Protein AF-A0A914NZ97-F1 (afdb_monomer_lite)

Foldseek 3Di:
DDDDDDDDDPPPPDDDCPDLLNVLLVQLQVQLLVVLVDAQADDPVRLVVCVVPVPHLVVSLVSVCVVLVVCCVVDDPVVSQVSLLSNLLSNLVSNVVSLLVAAHELSSLVVVVVSVVVVVVSSVVRHDPPSCLSNLQVVLLSVLLNDPDPVSSVVVLCVLVPDPPRPHRADLVNSLSSNVSYPVDDSVNSVVSSVVDPD

Sequence (199 aa):
MLYQTGNTIRANKTPNPSGPSFVMTVACMGRADEFLELPHILSDEELADFEINDPFMSNFILQLDKQLVRFETLLVQENYKMLVSCCAGEVAQQLERVIFKCSFNRLGALLLDKEFRELSSYLSSIASWNIREKYSRLSNIVTLLNCESLDEALQLLEQINNSLLSTAILSQNDIRRTLSLREEFSRDQINLKVKALKI

Radius of gyration: 19.47 Å; chains: 1; bounding box: 40×66×46 Å

Secondary structure (DSSP, 8-state):
-------------PPPTTSHHHHHHHHHHHHHGGGGGS--S--HHHHHHHHHS-SSHHHHHHHHHHHHHHHHTTS-HHHHHHHHHHHHHHHHHHHHHHHTT--B-HHHHHHHHHHHHHHHHHHHHH--TTGGGGSHHHHHHHHHHT-SSHHHHHHHHHHHHH-TT---PPPHHHHHHHHTTBTTS-HHHHHHHHHH---

Organism: Meloidogyne incognita (NCBI:txid6306)

pLDDT: mean 83.71, std 17.39, range [31.59, 97.75]

Structure (mmCIF, N/CA/C/O backbone):
data_AF-A0A914NZ97-F1
#
_entry.id   AF-A0A914NZ97-F1
#
loop_
_atom_site.group_PDB
_atom_site.id
_atom_site.type_symbol
_atom_site.label_atom_id
_atom_site.label_alt_id
_atom_site.label_comp_id
_atom_site.label_asym_id
_atom_site.label_entity_id
_atom_site.label_seq_id
_atom_site.pdbx_PDB_ins_code
_atom_site.Cartn_x
_atom_site.Cartn_y
_atom_site.Cartn_z
_atom_site.occupancy
_atom_site.B_iso_or_equiv
_atom_site.auth_seq_id
_atom_site.auth_comp_id
_atom_site.auth_asym_id
_atom_site.auth_atom_id
_atom_site.pdbx_PDB_model_num
ATOM 1 N N . MET A 1 1 ? -24.313 47.582 -17.564 1.00 38.34 1 MET A N 1
ATOM 2 C CA . MET A 1 1 ? -24.228 46.750 -18.782 1.00 38.34 1 MET A CA 1
ATOM 3 C C . MET A 1 1 ? -23.317 45.578 -18.480 1.00 38.34 1 MET A C 1
ATOM 5 O O . MET A 1 1 ? -22.174 45.791 -18.105 1.00 38.34 1 MET A O 1
ATOM 9 N N . LEU A 1 2 ? -23.891 44.379 -18.519 1.00 38.38 2 LEU A N 1
ATOM 10 C CA . LEU A 1 2 ? -23.262 43.094 -18.230 1.00 38.38 2 LEU A CA 1
ATOM 11 C C . LEU A 1 2 ? -22.405 42.644 -19.416 1.00 38.38 2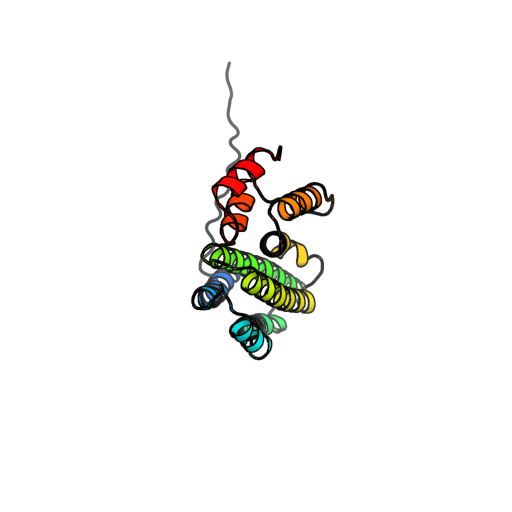 LEU A C 1
ATOM 13 O O . LEU A 1 2 ? -22.904 42.663 -20.534 1.00 38.38 2 LEU A O 1
ATOM 17 N N . TYR A 1 3 ? -21.199 42.148 -19.150 1.00 31.59 3 TYR A N 1
ATOM 18 C CA . TYR A 1 3 ? -20.577 41.097 -19.956 1.00 31.59 3 TYR A CA 1
ATOM 19 C C . TYR A 1 3 ? -19.862 40.124 -19.011 1.00 31.59 3 TYR A C 1
ATOM 21 O O . TYR A 1 3 ? -18.748 40.364 -18.556 1.00 31.59 3 TYR A O 1
ATOM 29 N N . GLN A 1 4 ? -20.554 39.032 -18.679 1.00 39.19 4 GLN A N 1
ATOM 30 C CA . GLN A 1 4 ? -19.918 37.764 -18.329 1.00 39.19 4 GLN A CA 1
ATOM 31 C C . GLN A 1 4 ? -19.543 37.062 -19.637 1.00 39.19 4 GLN A C 1
ATOM 33 O O . GLN A 1 4 ? -20.356 37.079 -20.552 1.00 39.19 4 GLN A O 1
ATOM 38 N N . THR A 1 5 ? -18.367 36.431 -19.706 1.00 35.22 5 THR A N 1
ATOM 39 C CA . THR A 1 5 ? -18.192 34.990 -20.004 1.00 35.22 5 THR A CA 1
ATOM 40 C C . THR A 1 5 ? -16.712 34.676 -20.209 1.00 35.22 5 THR A C 1
ATOM 42 O O . THR A 1 5 ? -16.031 35.334 -20.986 1.00 35.22 5 THR A O 1
ATOM 45 N N . GLY A 1 6 ? -16.238 33.627 -19.542 1.00 31.72 6 GLY A N 1
ATOM 46 C CA . GLY A 1 6 ? -14.900 33.070 -19.715 1.00 31.72 6 GLY A CA 1
ATOM 47 C C . GLY A 1 6 ? -14.767 31.764 -18.942 1.00 31.72 6 GLY A C 1
ATOM 48 O O . GLY A 1 6 ? -13.940 31.656 -18.047 1.00 31.72 6 GLY A O 1
ATOM 49 N N . ASN A 1 7 ? -15.655 30.808 -19.233 1.00 32.78 7 ASN A N 1
ATOM 50 C CA . ASN A 1 7 ? -15.603 29.444 -18.711 1.00 32.78 7 ASN A CA 1
ATOM 51 C C . ASN A 1 7 ? -14.316 28.760 -19.193 1.00 32.78 7 ASN A C 1
ATOM 53 O O . ASN A 1 7 ? -14.184 28.447 -20.377 1.00 32.78 7 ASN A O 1
ATOM 57 N N . THR A 1 8 ? -13.390 28.479 -18.280 1.00 38.03 8 THR A N 1
ATOM 58 C CA . THR A 1 8 ? -12.247 27.604 -18.552 1.00 38.03 8 THR A CA 1
ATOM 59 C C . THR A 1 8 ? -12.750 26.164 -18.612 1.00 38.03 8 THR A C 1
ATOM 61 O O . THR A 1 8 ? -13.120 25.565 -17.602 1.00 38.03 8 THR A O 1
ATOM 64 N N . ILE A 1 9 ? -12.810 25.618 -19.824 1.00 38.41 9 ILE A N 1
ATOM 65 C CA . ILE A 1 9 ? -13.210 24.240 -20.103 1.00 38.41 9 ILE A CA 1
ATOM 66 C C . ILE A 1 9 ? -12.196 23.297 -19.443 1.00 38.41 9 ILE A C 1
ATOM 68 O O . ILE A 1 9 ? -11.048 23.184 -19.869 1.00 38.41 9 ILE A O 1
ATOM 72 N N . ARG A 1 10 ? -12.636 22.600 -18.393 1.00 33.28 10 ARG A N 1
ATOM 73 C CA . ARG A 1 10 ? -11.934 21.457 -17.806 1.00 33.28 10 ARG A CA 1
ATOM 74 C C . ARG A 1 10 ? -12.028 20.313 -18.818 1.00 33.28 10 ARG A C 1
ATOM 76 O O . ARG A 1 10 ? -13.084 19.705 -18.972 1.00 33.28 10 ARG A O 1
ATOM 83 N N . ALA A 1 11 ? -10.954 20.068 -19.565 1.00 33.69 11 ALA A N 1
ATOM 84 C CA . ALA A 1 11 ? -10.886 18.959 -20.506 1.00 33.69 11 ALA A CA 1
ATOM 85 C C . ALA A 1 11 ? -10.954 17.626 -19.739 1.00 33.69 11 ALA A C 1
ATOM 87 O O . ALA A 1 11 ? -9.954 17.155 -19.199 1.00 33.69 11 ALA A O 1
ATOM 88 N N . ASN A 1 12 ? -12.139 17.014 -19.696 1.00 34.62 12 ASN A N 1
ATOM 89 C CA . ASN A 1 12 ? -12.297 15.600 -19.371 1.00 34.62 12 ASN A CA 1
ATOM 90 C C . ASN A 1 12 ? -11.668 14.790 -20.508 1.00 34.62 12 ASN A C 1
ATOM 92 O O . ASN A 1 12 ? -12.311 14.487 -21.511 1.00 34.62 12 ASN A O 1
ATOM 96 N N . LYS A 1 13 ? -10.376 14.486 -20.376 1.00 42.44 13 LYS A N 1
ATOM 97 C CA . LYS A 1 13 ? -9.659 13.620 -21.306 1.00 42.44 13 LYS A CA 1
ATOM 98 C C . LYS A 1 13 ? -10.065 12.180 -20.997 1.00 42.44 13 LYS A C 1
ATOM 100 O O . LYS A 1 13 ? -9.534 11.565 -20.079 1.00 42.44 13 LYS A O 1
ATOM 105 N N . THR A 1 14 ? -11.040 11.659 -21.734 1.00 39.34 14 THR A N 1
ATOM 106 C CA . THR A 1 14 ? -11.329 10.222 -21.743 1.00 39.34 14 THR A CA 1
ATOM 107 C C . THR A 1 14 ? -10.055 9.474 -22.159 1.00 39.34 14 THR A C 1
ATOM 109 O O . THR A 1 14 ? -9.431 9.876 -23.149 1.00 39.34 14 THR A O 1
ATOM 112 N N . PRO A 1 15 ? -9.620 8.437 -21.424 1.00 45.62 15 PRO A N 1
ATOM 113 C CA . PRO A 1 15 ? -8.390 7.724 -21.748 1.00 45.62 15 PRO A CA 1
ATOM 114 C C . PRO A 1 15 ? -8.499 7.076 -23.135 1.00 45.62 15 PRO A C 1
ATOM 116 O O . PRO A 1 15 ? -9.511 6.464 -23.467 1.00 45.62 15 PRO A O 1
ATOM 119 N N . ASN A 1 16 ? -7.465 7.252 -23.965 1.00 42.56 16 ASN A N 1
ATOM 120 C CA . ASN A 1 16 ? -7.393 6.656 -25.299 1.00 42.56 16 ASN A CA 1
ATOM 121 C C . ASN A 1 16 ? -7.246 5.123 -25.165 1.00 42.56 16 ASN A C 1
ATOM 123 O O . ASN A 1 16 ? -6.230 4.692 -24.611 1.00 42.56 16 ASN A O 1
ATOM 127 N N . PRO A 1 17 ? -8.187 4.309 -25.683 1.00 48.50 17 PRO A N 1
ATOM 128 C CA . PRO A 1 17 ? -8.216 2.856 -25.479 1.00 48.50 17 PRO A CA 1
ATOM 129 C C . PRO A 1 17 ? -7.073 2.081 -26.161 1.00 48.50 17 PRO A C 1
ATOM 131 O O . PRO A 1 17 ? -6.965 0.873 -25.991 1.00 48.50 17 PRO A O 1
ATOM 134 N N . SER A 1 18 ? -6.210 2.742 -26.937 1.00 43.75 18 SER A N 1
ATOM 135 C CA . SER A 1 18 ? -5.050 2.126 -27.603 1.00 43.75 18 SER A CA 1
ATOM 136 C C . SER A 1 18 ? -3.695 2.672 -27.134 1.00 43.75 18 SER A C 1
ATOM 138 O O . SER A 1 18 ? -2.655 2.291 -27.669 1.00 43.75 18 SER A O 1
ATOM 140 N N . GLY A 1 19 ? -3.673 3.572 -26.145 1.00 52.12 19 GLY A N 1
ATOM 141 C CA . GLY A 1 19 ? -2.429 4.149 -25.631 1.00 52.12 19 GLY A CA 1
ATOM 142 C C . GLY A 1 19 ? -1.649 3.191 -24.712 1.00 52.12 19 GLY A C 1
ATOM 143 O O . GLY A 1 19 ? -2.272 2.368 -24.040 1.00 52.12 19 GLY A O 1
ATOM 144 N N . PRO A 1 20 ? -0.315 3.348 -24.571 1.00 52.06 20 PRO A N 1
ATOM 145 C CA .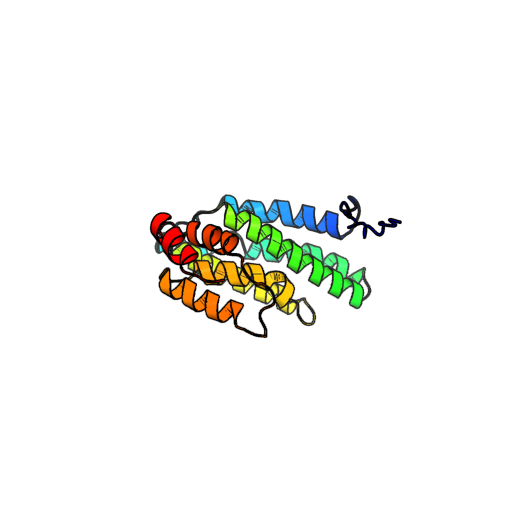 PRO A 1 20 ? 0.502 2.575 -23.622 1.00 52.06 20 PRO A CA 1
ATOM 146 C C . PRO A 1 20 ? -0.036 2.632 -22.187 1.00 52.06 20 PRO A C 1
ATOM 148 O O . PRO A 1 20 ? -0.012 1.636 -21.474 1.00 52.06 20 PRO A O 1
ATOM 151 N N . SER A 1 21 ? -0.604 3.781 -21.799 1.00 52.09 21 SER A N 1
ATOM 152 C CA . SER A 1 21 ? -1.291 3.962 -20.516 1.00 52.09 21 SER A CA 1
ATOM 153 C C . SER A 1 21 ? -2.469 3.002 -20.352 1.00 52.09 21 SER A C 1
ATOM 155 O O . SER A 1 21 ? -2.581 2.388 -19.307 1.00 52.09 21 SER A O 1
ATOM 157 N N . PHE A 1 22 ? -3.313 2.821 -21.373 1.00 55.25 22 PHE A N 1
ATOM 158 C CA . PHE A 1 22 ? -4.497 1.962 -21.286 1.00 55.25 22 PHE A CA 1
ATOM 159 C C . PHE A 1 22 ? -4.130 0.475 -21.245 1.00 55.25 22 PHE A C 1
ATOM 161 O O . PHE A 1 22 ? -4.703 -0.280 -20.465 1.00 55.25 22 PHE A O 1
ATOM 168 N N . VAL A 1 23 ? -3.135 0.057 -22.035 1.00 58.94 23 VAL A N 1
ATOM 169 C CA . VAL A 1 23 ? -2.631 -1.327 -22.015 1.00 58.94 23 VAL A CA 1
ATOM 170 C C . VAL A 1 23 ? -2.018 -1.659 -20.650 1.00 58.94 23 VAL A C 1
ATOM 172 O O . VAL A 1 23 ? -2.273 -2.739 -20.119 1.00 58.94 23 VAL A O 1
ATOM 175 N N . MET A 1 24 ? -1.274 -0.720 -20.052 1.00 61.75 24 MET A N 1
ATOM 176 C CA . MET A 1 24 ? -0.703 -0.896 -18.714 1.00 61.75 24 MET A CA 1
ATOM 177 C C . MET A 1 24 ? -1.781 -0.919 -17.627 1.00 61.75 24 MET A C 1
ATOM 179 O O . MET A 1 24 ? -1.768 -1.811 -16.785 1.00 61.75 24 MET A O 1
ATOM 183 N N . THR A 1 25 ? -2.767 -0.018 -17.694 1.00 60.94 25 THR A N 1
ATOM 184 C CA . THR A 1 25 ? -3.932 -0.016 -16.798 1.00 60.94 25 THR A CA 1
ATOM 185 C C . THR A 1 25 ? -4.646 -1.368 -16.821 1.00 60.94 25 THR A C 1
ATOM 187 O O . THR A 1 25 ? -4.862 -1.955 -15.767 1.00 60.94 25 THR A O 1
ATOM 190 N N . VAL A 1 26 ? -4.965 -1.917 -17.999 1.00 56.38 26 VAL A N 1
ATOM 191 C CA . VAL A 1 26 ? -5.671 -3.208 -18.107 1.00 56.38 26 VAL A CA 1
ATOM 192 C C . VAL A 1 26 ? -4.814 -4.372 -17.590 1.00 56.38 26 VAL A C 1
ATOM 194 O O . VAL A 1 26 ? -5.324 -5.239 -16.881 1.00 56.38 26 VAL A O 1
ATOM 197 N N . ALA A 1 27 ? -3.513 -4.389 -17.897 1.00 62.53 27 ALA A N 1
ATOM 198 C CA . ALA A 1 27 ? -2.610 -5.461 -17.477 1.00 62.53 27 ALA A CA 1
ATOM 199 C C . ALA A 1 27 ? -2.330 -5.470 -15.963 1.00 62.53 27 ALA A C 1
ATOM 201 O O . ALA A 1 27 ? -2.198 -6.550 -15.380 1.00 62.53 27 ALA A O 1
ATOM 202 N N . CYS A 1 28 ? -2.229 -4.296 -15.334 1.00 62.16 28 CYS A N 1
ATOM 203 C CA . CYS A 1 28 ? -2.038 -4.160 -13.889 1.00 62.16 28 CYS A CA 1
ATOM 204 C C . CYS A 1 28 ? -3.339 -4.401 -13.113 1.00 62.16 28 CYS A C 1
ATOM 206 O O . CYS A 1 28 ? -3.305 -5.009 -12.047 1.00 62.16 28 CYS A O 1
ATOM 208 N N . MET A 1 29 ? -4.483 -3.974 -13.656 1.00 60.97 29 MET A N 1
ATOM 209 C CA . MET A 1 29 ? -5.783 -4.065 -12.986 1.00 60.97 29 MET A CA 1
ATOM 210 C C . MET A 1 29 ? -6.220 -5.514 -12.741 1.00 60.97 29 MET A C 1
ATOM 212 O O . MET A 1 29 ? -6.576 -5.841 -11.618 1.00 60.97 29 MET A O 1
ATOM 216 N N . GLY A 1 30 ? -6.108 -6.401 -13.738 1.00 65.81 30 GLY A N 1
ATOM 217 C CA . GLY A 1 30 ? -6.508 -7.805 -13.562 1.00 65.81 30 GLY A CA 1
ATOM 218 C C . GLY A 1 30 ? -5.649 -8.590 -12.561 1.00 65.81 30 GLY A C 1
ATOM 219 O O . GLY A 1 30 ? -6.133 -9.548 -11.979 1.00 65.81 30 GLY A O 1
ATOM 220 N N . ARG A 1 31 ? -4.394 -8.178 -12.344 1.00 77.56 31 ARG A N 1
ATOM 221 C CA . ARG A 1 31 ? -3.469 -8.854 -11.417 1.00 77.56 31 ARG A CA 1
ATOM 222 C C . ARG A 1 31 ? -3.599 -8.354 -9.987 1.00 77.56 31 ARG A C 1
ATOM 224 O O . ARG A 1 31 ? -3.404 -9.121 -9.062 1.00 77.56 31 ARG A O 1
ATOM 231 N N . ALA A 1 32 ? -3.926 -7.075 -9.799 1.00 86.75 32 ALA A N 1
ATOM 232 C CA . ALA A 1 32 ? -4.167 -6.541 -8.463 1.00 86.75 32 ALA A CA 1
ATOM 233 C C . ALA A 1 32 ? -5.417 -7.166 -7.819 1.00 86.75 32 ALA A C 1
ATOM 235 O O . ALA A 1 32 ? -5.450 -7.315 -6.604 1.00 86.75 32 ALA A O 1
ATOM 236 N N . ASP A 1 33 ? -6.422 -7.556 -8.613 1.00 88.94 33 ASP A N 1
ATOM 237 C CA . ASP A 1 33 ? -7.644 -8.193 -8.105 1.00 88.94 33 ASP 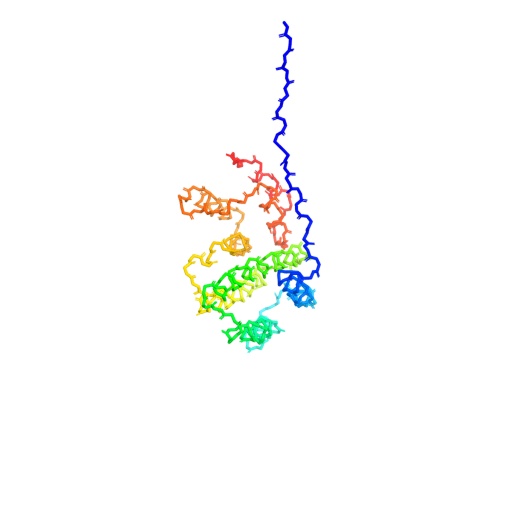A CA 1
ATOM 238 C C . ASP A 1 33 ? -7.380 -9.559 -7.435 1.00 88.94 33 ASP A C 1
ATOM 240 O O . ASP A 1 33 ? -8.141 -9.925 -6.542 1.00 88.94 33 ASP A O 1
ATOM 244 N N . GLU A 1 34 ? -6.283 -10.261 -7.767 1.00 90.38 34 GLU A N 1
ATOM 245 C CA . GLU A 1 34 ? -5.861 -11.505 -7.085 1.00 90.38 34 GLU A CA 1
ATOM 246 C C . GLU A 1 34 ? -5.636 -11.280 -5.575 1.00 90.38 34 GLU A C 1
ATOM 248 O O . GLU A 1 34 ? -5.859 -12.176 -4.766 1.00 90.38 34 GLU A O 1
ATOM 253 N N . PHE A 1 35 ? -5.295 -10.051 -5.165 1.00 92.88 35 PHE A N 1
ATOM 254 C CA . PHE A 1 35 ? -5.144 -9.675 -3.757 1.00 92.88 35 PHE A CA 1
ATOM 255 C C . PHE A 1 35 ? -6.441 -9.842 -2.945 1.00 92.88 35 PHE A C 1
ATOM 257 O O . PHE A 1 35 ? -6.398 -10.049 -1.733 1.00 92.88 35 PHE A O 1
ATOM 264 N N . LEU A 1 36 ? -7.607 -9.749 -3.596 1.00 92.38 36 LEU A N 1
ATOM 265 C CA . LEU A 1 36 ? -8.915 -9.883 -2.944 1.00 92.38 36 LEU A CA 1
ATOM 266 C C . LEU A 1 36 ? -9.239 -11.323 -2.542 1.00 92.38 36 LEU A C 1
ATOM 268 O O . LEU A 1 36 ? -10.129 -11.535 -1.722 1.00 92.38 36 LEU A O 1
ATOM 272 N N . GLU A 1 37 ? -8.561 -12.301 -3.139 1.00 91.88 37 GLU A N 1
ATOM 273 C CA . GLU A 1 37 ? -8.795 -13.724 -2.882 1.00 91.88 37 GLU A CA 1
ATOM 274 C C . GLU A 1 37 ? -8.019 -14.226 -1.653 1.00 91.88 37 GLU A C 1
ATOM 276 O O . GLU A 1 37 ? -8.236 -15.349 -1.198 1.00 91.88 37 GLU A O 1
ATOM 281 N N . LEU A 1 38 ? -7.137 -13.392 -1.097 1.00 92.62 38 LEU A N 1
ATOM 282 C CA . LEU A 1 38 ? -6.258 -13.737 0.015 1.00 92.62 38 LEU A CA 1
ATOM 283 C C . LEU A 1 38 ? -6.883 -13.367 1.364 1.00 92.62 38 LEU A C 1
ATOM 285 O O . LEU A 1 38 ? -7.566 -12.342 1.474 1.00 92.62 38 LEU A O 1
ATOM 289 N N . PRO A 1 39 ? -6.634 -14.161 2.418 1.00 92.38 39 PRO A N 1
ATOM 290 C CA . PRO A 1 39 ? -7.019 -13.774 3.762 1.00 92.38 39 PRO A CA 1
ATOM 291 C C . PRO A 1 39 ? -6.131 -12.623 4.252 1.00 92.38 39 PRO A C 1
ATOM 293 O O . PRO A 1 39 ? -4.912 -12.660 4.131 1.00 92.38 39 PRO A O 1
ATOM 296 N N . HIS A 1 40 ? -6.768 -11.611 4.841 1.00 94.56 40 HIS A N 1
ATOM 297 C CA . HIS A 1 40 ? -6.120 -10.427 5.432 1.00 94.56 40 HIS A CA 1
ATOM 298 C C . HIS A 1 40 ? -6.390 -10.302 6.941 1.00 94.56 40 HIS A C 1
ATOM 300 O O . HIS A 1 40 ? -5.929 -9.377 7.611 1.00 94.56 40 HIS A O 1
ATOM 306 N N . ILE A 1 41 ? -7.141 -11.255 7.492 1.00 96.06 41 ILE A N 1
ATOM 307 C CA . ILE A 1 41 ? -7.342 -11.455 8.924 1.00 96.06 41 ILE A CA 1
ATOM 308 C C . ILE A 1 41 ? -6.573 -12.722 9.254 1.00 96.06 41 ILE A C 1
ATOM 310 O O . ILE A 1 41 ? -7.047 -13.819 8.974 1.00 96.06 41 ILE A O 1
ATOM 314 N N . LEU A 1 42 ? -5.360 -12.547 9.766 1.00 96.00 42 LEU A N 1
ATOM 315 C CA . LEU A 1 42 ? -4.401 -13.638 9.907 1.00 96.00 42 LEU A CA 1
ATOM 316 C C . LEU A 1 42 ? -4.262 -14.082 11.359 1.00 96.00 42 LEU A C 1
ATOM 318 O O . LEU A 1 42 ? -4.366 -13.268 12.280 1.00 96.00 42 LEU A O 1
ATOM 322 N N . SER A 1 43 ? -3.979 -15.362 11.548 1.00 96.62 43 SER A N 1
ATOM 323 C CA . SER A 1 43 ? -3.355 -15.910 12.752 1.00 96.62 43 SER A CA 1
ATOM 324 C C . SER A 1 43 ? -1.825 -15.810 12.681 1.00 96.62 43 SER A C 1
ATOM 326 O O . SER A 1 43 ? -1.257 -15.548 11.621 1.00 96.62 43 SER A O 1
ATOM 328 N N . ASP A 1 44 ? -1.143 -16.028 13.808 1.00 96.06 44 ASP A N 1
ATOM 329 C CA . ASP A 1 44 ? 0.326 -16.069 13.840 1.00 96.06 44 ASP A CA 1
ATOM 330 C C . ASP A 1 44 ? 0.896 -17.190 12.949 1.00 96.06 44 ASP A C 1
ATOM 332 O O . ASP A 1 44 ? 1.936 -17.006 12.320 1.00 96.06 44 ASP A O 1
ATOM 336 N N . GLU A 1 45 ? 0.207 -18.336 12.864 1.00 95.88 45 GLU A N 1
ATOM 337 C CA . GLU A 1 45 ? 0.605 -19.467 12.012 1.00 95.88 45 GLU A CA 1
ATOM 338 C C . GLU A 1 45 ? 0.515 -19.099 10.523 1.00 95.88 45 GLU A C 1
ATOM 340 O O . GLU A 1 45 ? 1.489 -19.258 9.790 1.00 95.88 45 GLU A O 1
ATOM 345 N N . GLU A 1 46 ? -0.612 -18.522 10.090 1.00 95.31 46 GLU A N 1
ATOM 346 C CA . GLU A 1 46 ? -0.801 -18.077 8.700 1.00 95.31 46 GLU A CA 1
ATOM 347 C C . GLU A 1 46 ? 0.174 -16.958 8.316 1.00 95.31 46 GLU A C 1
ATOM 349 O O . GLU A 1 46 ? 0.699 -16.953 7.202 1.00 95.31 46 GLU A O 1
ATOM 354 N N . LEU A 1 47 ? 0.450 -16.022 9.233 1.00 95.00 47 LEU A N 1
ATOM 355 C CA . LEU A 1 47 ? 1.442 -14.975 8.999 1.00 95.00 47 LEU A CA 1
ATOM 356 C C . LEU A 1 47 ? 2.832 -15.582 8.771 1.00 95.00 47 LEU A C 1
ATOM 358 O O . LEU A 1 47 ? 3.500 -15.207 7.811 1.00 95.00 47 LEU A O 1
ATOM 362 N N . ALA A 1 48 ? 3.256 -16.527 9.615 1.00 95.19 48 ALA A N 1
ATOM 363 C CA . ALA A 1 48 ? 4.550 -17.189 9.468 1.00 95.19 48 ALA A CA 1
ATOM 364 C C . ALA A 1 48 ? 4.659 -17.948 8.132 1.00 95.19 48 ALA A C 1
ATOM 366 O O . ALA A 1 48 ? 5.692 -17.873 7.460 1.00 95.19 48 ALA A O 1
ATOM 367 N N . ASP A 1 49 ? 3.588 -18.624 7.712 1.00 95.06 49 ASP A N 1
ATOM 368 C CA . ASP A 1 49 ? 3.537 -19.321 6.426 1.00 95.06 49 ASP A CA 1
ATOM 369 C C . ASP A 1 49 ? 3.650 -18.349 5.243 1.00 95.06 49 ASP A C 1
ATOM 371 O O . ASP A 1 49 ? 4.429 -18.596 4.317 1.00 95.06 49 ASP A O 1
ATOM 375 N N . PHE A 1 50 ? 2.929 -17.225 5.284 1.00 94.06 50 PHE A N 1
ATOM 376 C CA . PHE A 1 50 ? 2.976 -16.193 4.241 1.00 94.06 50 PHE A CA 1
ATOM 377 C C . PHE A 1 50 ? 4.295 -15.420 4.230 1.00 94.06 50 PHE A C 1
ATOM 379 O O . PHE A 1 50 ? 4.736 -14.952 3.182 1.00 94.06 50 PHE A O 1
ATOM 386 N N . GLU A 1 51 ? 4.981 -15.308 5.367 1.00 90.81 51 GLU A N 1
ATOM 387 C CA . GLU A 1 51 ? 6.304 -14.696 5.409 1.00 90.81 51 GLU A CA 1
ATOM 388 C C . GLU A 1 51 ? 7.372 -15.536 4.706 1.00 90.81 51 GLU A C 1
ATOM 390 O O . GLU A 1 51 ? 8.308 -14.960 4.139 1.00 90.81 51 GLU A O 1
ATOM 395 N N . ILE A 1 52 ? 7.225 -16.864 4.745 1.00 91.94 52 ILE A N 1
ATOM 396 C CA . ILE A 1 52 ? 8.102 -17.826 4.068 1.00 91.94 52 ILE A CA 1
ATOM 397 C C . ILE A 1 52 ? 7.711 -17.955 2.594 1.00 91.94 52 ILE A C 1
ATOM 399 O O . ILE A 1 52 ? 8.578 -17.931 1.720 1.00 91.94 52 ILE A O 1
ATOM 403 N N . ASN A 1 53 ? 6.414 -18.104 2.329 1.00 91.56 53 ASN A N 1
ATOM 404 C CA . ASN A 1 53 ? 5.851 -18.321 1.004 1.00 91.56 53 ASN A CA 1
ATOM 405 C C . ASN A 1 53 ? 4.856 -17.209 0.688 1.00 91.56 53 ASN A C 1
ATOM 407 O O . ASN A 1 53 ? 3.651 -17.371 0.874 1.00 91.56 53 ASN A O 1
ATOM 411 N N . ASP A 1 54 ? 5.375 -16.093 0.189 1.00 92.50 54 ASP A N 1
ATOM 412 C CA . ASP A 1 54 ? 4.546 -14.962 -0.207 1.00 92.50 54 ASP A CA 1
ATOM 413 C C . ASP A 1 54 ? 3.552 -15.378 -1.316 1.00 92.50 54 ASP A C 1
ATOM 415 O O . ASP A 1 54 ? 3.975 -15.769 -2.415 1.00 92.50 54 ASP A O 1
ATOM 419 N N . PRO A 1 55 ? 2.235 -15.316 -1.045 1.00 90.56 55 PRO A N 1
ATOM 420 C CA . PRO A 1 55 ? 1.220 -15.802 -1.968 1.00 90.56 55 PRO A CA 1
ATOM 421 C C . PRO A 1 55 ? 0.970 -14.850 -3.145 1.00 90.56 55 PRO A C 1
ATOM 423 O O . PRO A 1 55 ? 0.326 -15.260 -4.113 1.00 90.56 55 PRO A O 1
ATOM 426 N N . PHE A 1 56 ? 1.450 -13.599 -3.094 1.00 94.00 56 PHE A N 1
ATOM 427 C CA . PHE A 1 56 ? 1.029 -12.566 -4.040 1.00 94.00 56 PHE A CA 1
ATOM 428 C C . PHE A 1 56 ? 2.140 -11.639 -4.517 1.00 94.00 56 PHE A C 1
ATOM 430 O O . PHE A 1 56 ? 2.383 -11.563 -5.728 1.00 94.00 56 PHE A O 1
ATOM 437 N N . MET A 1 57 ? 2.800 -10.911 -3.615 1.00 94.81 57 MET A N 1
ATOM 438 C CA . MET A 1 57 ? 3.552 -9.707 -3.982 1.00 94.81 57 MET A CA 1
ATOM 439 C C . MET A 1 57 ? 4.744 -10.012 -4.899 1.00 94.81 57 MET A C 1
ATOM 441 O O . MET A 1 57 ? 4.995 -9.313 -5.882 1.00 94.81 57 MET A O 1
ATOM 445 N N . SER A 1 58 ? 5.423 -11.123 -4.659 1.00 93.62 58 SER A N 1
ATOM 446 C CA . SER A 1 58 ? 6.573 -11.622 -5.402 1.00 93.62 58 SER A CA 1
ATOM 447 C C . SER A 1 58 ? 6.188 -11.984 -6.830 1.00 93.62 58 SER A C 1
ATOM 449 O O . SER A 1 58 ? 6.875 -11.603 -7.782 1.00 93.62 58 SER A O 1
ATOM 451 N N . ASN A 1 59 ? 5.061 -12.683 -7.012 1.00 93.44 59 ASN A N 1
ATOM 452 C CA . ASN A 1 59 ? 4.548 -12.975 -8.347 1.00 93.44 59 ASN A CA 1
ATOM 453 C C . ASN A 1 59 ? 4.063 -11.689 -9.028 1.00 93.44 59 ASN A C 1
ATOM 455 O O . ASN A 1 59 ? 4.369 -11.474 -10.200 1.00 93.44 59 ASN A O 1
ATOM 459 N N . PHE A 1 60 ? 3.378 -10.801 -8.307 1.00 93.75 60 PHE A N 1
ATOM 460 C CA . PHE A 1 60 ? 2.929 -9.516 -8.836 1.00 93.75 60 PHE A CA 1
ATOM 461 C C . PHE A 1 60 ? 4.104 -8.674 -9.370 1.00 93.75 60 PHE A C 1
ATOM 463 O O . PHE A 1 60 ? 4.071 -8.236 -10.526 1.00 93.75 60 PHE A O 1
ATOM 470 N N . ILE A 1 61 ? 5.182 -8.533 -8.591 1.00 94.44 61 ILE A N 1
ATOM 471 C CA . ILE A 1 61 ? 6.426 -7.856 -8.986 1.00 94.44 61 ILE A CA 1
ATOM 472 C C . ILE A 1 61 ? 7.076 -8.552 -10.186 1.00 94.44 61 ILE A C 1
ATOM 474 O O . ILE A 1 61 ? 7.441 -7.889 -11.156 1.00 94.44 61 ILE A O 1
ATOM 478 N N . LEU A 1 62 ? 7.175 -9.885 -10.178 1.00 93.50 62 LEU A N 1
ATOM 479 C CA . LEU A 1 62 ? 7.749 -10.645 -11.291 1.00 93.50 62 LEU A CA 1
ATOM 480 C C . LEU A 1 62 ? 6.985 -10.412 -12.603 1.00 93.50 62 LEU A C 1
ATOM 482 O O . LEU A 1 62 ? 7.587 -10.290 -13.672 1.00 93.50 62 LEU A O 1
ATOM 486 N N . GLN A 1 63 ? 5.653 -10.383 -12.551 1.00 91.69 63 GLN A N 1
ATOM 487 C CA . GLN A 1 63 ? 4.827 -10.120 -13.729 1.00 91.69 63 GLN A CA 1
ATOM 488 C C . GLN A 1 63 ? 4.977 -8.677 -14.206 1.00 91.69 63 GLN A C 1
ATOM 490 O O . GLN A 1 63 ? 5.056 -8.447 -15.414 1.00 91.69 63 GLN A O 1
ATOM 495 N N . LEU A 1 64 ? 5.032 -7.724 -13.275 1.00 91.56 64 LEU A N 1
ATOM 496 C CA . LEU A 1 64 ? 5.264 -6.314 -13.562 1.00 91.56 64 LEU A CA 1
ATOM 497 C C . LEU A 1 64 ? 6.606 -6.105 -14.279 1.00 91.56 64 LEU A C 1
ATOM 499 O O . LEU A 1 64 ? 6.651 -5.469 -15.335 1.00 91.56 64 LEU A O 1
ATOM 503 N N . ASP A 1 65 ? 7.666 -6.727 -13.769 1.00 92.75 65 ASP A N 1
ATOM 504 C CA . ASP A 1 65 ? 9.010 -6.675 -14.339 1.00 92.75 65 ASP A CA 1
ATOM 505 C C . ASP A 1 65 ? 9.071 -7.237 -15.754 1.00 92.75 65 ASP A C 1
ATOM 507 O O . ASP A 1 65 ? 9.504 -6.562 -16.692 1.00 92.75 65 ASP A O 1
ATOM 511 N N . LYS A 1 66 ? 8.493 -8.426 -15.949 1.00 90.88 66 LYS A N 1
ATOM 512 C CA . LYS A 1 66 ? 8.370 -9.048 -17.272 1.00 90.88 66 LYS A CA 1
ATOM 513 C C . LYS A 1 66 ? 7.649 -8.161 -18.284 1.00 90.88 66 LYS A C 1
ATOM 515 O O . LYS A 1 66 ? 7.921 -8.289 -19.476 1.00 90.88 66 LYS A O 1
ATOM 520 N N . GLN A 1 67 ? 6.714 -7.304 -17.864 1.00 88.75 67 GLN A N 1
ATOM 521 C CA . GLN A 1 67 ? 6.081 -6.352 -18.782 1.00 88.75 67 GLN A CA 1
ATOM 522 C C . GLN A 1 67 ? 6.978 -5.149 -19.061 1.00 88.75 67 GLN A C 1
ATOM 524 O O . GLN A 1 67 ? 7.119 -4.771 -20.223 1.00 88.75 67 GLN A O 1
ATOM 529 N N . LEU A 1 68 ? 7.585 -4.558 -18.030 1.00 89.69 68 LEU A N 1
ATOM 530 C CA . LEU A 1 68 ? 8.386 -3.341 -18.164 1.00 89.69 68 LEU A CA 1
ATOM 531 C C . LEU A 1 68 ? 9.656 -3.567 -18.991 1.00 89.69 68 LEU A C 1
ATOM 533 O O . LEU A 1 68 ? 9.896 -2.811 -19.934 1.00 89.69 68 LEU A O 1
ATOM 537 N N . VAL A 1 69 ? 10.394 -4.653 -18.744 1.00 90.88 69 VAL A N 1
ATOM 538 C CA . VAL A 1 69 ? 11.650 -4.979 -19.454 1.00 90.88 69 VAL A CA 1
ATOM 539 C C . VAL A 1 69 ? 11.461 -5.067 -20.976 1.00 90.88 69 VAL A C 1
ATOM 541 O O . VAL A 1 69 ? 12.352 -4.716 -21.749 1.00 90.88 69 VAL A O 1
ATOM 544 N N . ARG A 1 70 ? 10.268 -5.449 -21.456 1.00 89.25 70 ARG A N 1
ATOM 545 C CA . ARG A 1 70 ? 9.964 -5.509 -22.901 1.00 89.25 70 ARG A CA 1
ATOM 546 C C . ARG A 1 70 ? 10.055 -4.149 -23.586 1.00 89.25 70 ARG A C 1
ATOM 548 O O . ARG A 1 70 ? 10.284 -4.101 -24.790 1.00 89.25 70 ARG A O 1
ATOM 555 N N . PHE A 1 71 ? 9.852 -3.064 -22.845 1.00 87.94 71 PHE A N 1
ATOM 556 C CA . PHE A 1 71 ? 9.898 -1.702 -23.368 1.00 87.94 71 PHE A CA 1
ATOM 557 C C . PHE A 1 71 ? 11.271 -1.046 -23.217 1.00 87.94 71 PHE A C 1
ATOM 559 O O . PHE A 1 71 ? 11.517 -0.040 -23.878 1.00 87.94 71 PHE A O 1
ATOM 566 N N . GLU A 1 72 ? 12.166 -1.612 -22.403 1.00 88.75 72 GLU A N 1
ATOM 567 C CA . GLU A 1 72 ? 13.492 -1.046 -22.131 1.00 88.75 72 GLU A CA 1
ATOM 568 C C . GLU A 1 72 ? 14.332 -0.913 -23.408 1.00 88.75 72 GLU A C 1
ATOM 570 O O . GLU A 1 72 ? 14.968 0.110 -23.638 1.00 88.75 72 GLU A O 1
ATOM 575 N N . THR A 1 73 ? 14.267 -1.914 -24.291 1.00 90.06 73 THR A N 1
ATOM 576 C CA . THR A 1 73 ? 15.000 -1.916 -25.570 1.00 90.06 73 THR A CA 1
ATOM 577 C C . THR A 1 73 ? 14.252 -1.224 -26.713 1.00 90.06 73 THR A C 1
ATOM 579 O O . THR A 1 73 ? 14.847 -0.926 -27.747 1.00 90.06 73 THR A O 1
ATOM 582 N N . LEU A 1 74 ? 12.951 -0.964 -26.546 1.00 91.56 74 LEU A N 1
ATOM 583 C CA . LEU A 1 74 ? 12.086 -0.387 -27.583 1.00 91.56 74 LEU A CA 1
ATOM 584 C C . LEU A 1 74 ? 11.943 1.134 -27.468 1.00 91.56 74 LEU A C 1
ATOM 586 O O . LEU A 1 74 ? 11.520 1.789 -28.422 1.00 91.56 74 LEU A O 1
ATOM 590 N N . LEU A 1 75 ? 12.249 1.699 -26.301 1.00 88.69 75 LEU A N 1
ATOM 591 C CA . LEU A 1 75 ? 12.084 3.115 -26.004 1.00 88.69 75 LEU A CA 1
ATOM 592 C C . LEU A 1 75 ? 13.437 3.782 -25.770 1.00 88.69 75 LEU A C 1
ATOM 594 O O . LEU A 1 75 ? 14.358 3.208 -25.200 1.00 88.69 75 LEU A O 1
ATOM 598 N N . VAL A 1 76 ? 13.534 5.055 -26.149 1.00 93.12 76 VAL A N 1
ATOM 599 C CA . VAL A 1 76 ? 14.642 5.902 -25.693 1.00 93.12 76 VAL A CA 1
ATOM 600 C C . VAL A 1 76 ? 14.543 6.065 -24.174 1.00 93.12 76 VAL A C 1
ATOM 602 O O . VAL A 1 76 ? 13.441 6.146 -23.628 1.00 93.12 76 VAL A O 1
ATOM 605 N N . GLN A 1 77 ? 15.692 6.158 -23.504 1.00 89.94 77 GLN A N 1
ATOM 606 C CA . GLN A 1 77 ? 15.819 6.141 -22.046 1.00 89.94 77 GLN A CA 1
ATOM 607 C C . GLN A 1 77 ? 14.812 7.042 -21.307 1.00 89.94 77 GLN A C 1
ATOM 609 O O . GLN A 1 77 ? 14.173 6.595 -20.360 1.00 89.94 77 GLN A O 1
ATOM 614 N N . GLU A 1 78 ? 14.613 8.288 -21.744 1.00 88.94 78 GLU A N 1
ATOM 615 C CA . GLU A 1 78 ? 13.655 9.202 -21.100 1.00 88.94 78 GLU A CA 1
ATOM 616 C C . GLU A 1 78 ? 12.195 8.742 -21.233 1.00 88.94 78 GLU A C 1
ATOM 618 O O . GLU A 1 78 ? 11.421 8.835 -20.281 1.00 88.94 78 GLU A O 1
ATOM 623 N N . ASN A 1 79 ? 11.818 8.156 -22.372 1.00 89.50 79 ASN A N 1
ATOM 624 C CA . ASN A 1 79 ? 10.478 7.597 -22.557 1.00 89.50 79 ASN A CA 1
ATOM 625 C C . ASN A 1 79 ? 10.261 6.356 -21.688 1.00 89.50 79 ASN A C 1
ATOM 627 O O . ASN A 1 79 ? 9.175 6.188 -21.134 1.00 89.50 79 ASN A O 1
ATOM 631 N N . TYR A 1 80 ? 11.289 5.519 -21.532 1.00 89.44 80 TYR A N 1
ATOM 632 C CA . TYR A 1 80 ? 11.236 4.373 -20.628 1.00 89.44 80 TYR A CA 1
ATOM 633 C C . TYR A 1 80 ? 11.058 4.817 -19.169 1.00 89.44 80 TYR A C 1
ATOM 635 O O . TYR A 1 80 ? 10.162 4.338 -18.478 1.00 89.44 80 TYR A O 1
ATOM 643 N N . LYS A 1 81 ? 11.823 5.819 -18.719 1.00 88.06 81 LYS A N 1
ATOM 644 C CA . LYS A 1 81 ? 11.679 6.397 -17.372 1.00 88.06 81 LYS A CA 1
ATOM 645 C C . LYS A 1 81 ? 10.274 6.951 -17.122 1.00 88.06 81 LYS A C 1
ATOM 647 O O . LYS A 1 81 ? 9.700 6.715 -16.058 1.00 88.06 81 LYS A O 1
ATOM 652 N N . MET A 1 82 ? 9.699 7.661 -18.096 1.00 87.88 82 MET A N 1
ATOM 653 C CA . MET A 1 82 ? 8.318 8.148 -18.005 1.00 87.88 82 MET A CA 1
ATOM 654 C C . MET A 1 82 ? 7.307 6.998 -17.938 1.00 87.88 82 MET A C 1
ATOM 656 O O . MET A 1 82 ? 6.372 7.068 -17.142 1.00 87.88 82 MET A O 1
ATOM 660 N N . LEU A 1 83 ? 7.502 5.932 -18.722 1.00 88.19 83 LEU A N 1
ATOM 661 C CA . LEU A 1 83 ? 6.656 4.738 -18.676 1.00 88.19 83 LEU A CA 1
ATOM 662 C C . LEU A 1 83 ? 6.680 4.089 -17.287 1.00 88.19 83 LEU A C 1
ATOM 664 O O . LEU A 1 83 ? 5.614 3.848 -16.725 1.00 88.19 83 LEU A O 1
ATOM 668 N N . VAL A 1 84 ? 7.867 3.867 -16.713 1.00 89.44 84 VAL A N 1
ATOM 669 C CA . VAL A 1 84 ? 8.025 3.322 -15.352 1.00 89.44 84 VAL A CA 1
ATOM 670 C C . VAL A 1 84 ? 7.330 4.222 -14.324 1.00 89.44 84 VAL A C 1
ATOM 672 O O . VAL A 1 84 ? 6.608 3.732 -13.459 1.00 89.44 84 VAL A O 1
ATOM 675 N N . SER A 1 85 ? 7.469 5.546 -14.451 1.00 90.06 85 SER A N 1
ATOM 676 C CA . SER A 1 85 ? 6.808 6.509 -13.561 1.00 90.06 85 SER A CA 1
ATOM 677 C C . SER A 1 85 ? 5.278 6.447 -13.634 1.00 90.06 85 SER A C 1
ATOM 679 O O . SER A 1 85 ? 4.606 6.426 -12.601 1.00 90.06 85 SER A O 1
ATOM 681 N N . CYS A 1 86 ? 4.714 6.384 -14.843 1.00 88.44 86 CYS A N 1
ATOM 682 C CA . CYS A 1 86 ? 3.276 6.200 -15.043 1.00 88.44 86 CYS A CA 1
ATOM 683 C C . CYS A 1 86 ? 2.806 4.855 -14.483 1.00 88.44 86 CYS A C 1
ATOM 685 O O . CYS A 1 86 ? 1.776 4.793 -13.816 1.00 88.44 86 CYS A O 1
ATOM 687 N N . CYS A 1 87 ? 3.583 3.798 -14.712 1.00 89.75 87 CYS A N 1
ATOM 688 C CA . CYS A 1 87 ? 3.273 2.467 -14.223 1.00 89.75 87 CYS A CA 1
ATOM 689 C C . CYS A 1 87 ? 3.235 2.401 -12.695 1.00 89.75 87 CYS A C 1
ATOM 691 O O . CYS A 1 87 ? 2.307 1.824 -12.142 1.00 89.75 87 CYS A O 1
ATOM 693 N N . ALA A 1 88 ? 4.201 3.009 -12.004 1.00 91.56 88 ALA A N 1
ATOM 694 C CA . ALA A 1 88 ? 4.208 3.052 -10.544 1.00 91.56 88 ALA A CA 1
ATOM 695 C C . ALA A 1 88 ? 2.944 3.723 -9.985 1.00 91.56 88 ALA A C 1
ATOM 697 O O . ALA A 1 88 ? 2.361 3.235 -9.019 1.00 91.56 88 ALA A O 1
ATOM 698 N N . GLY A 1 89 ? 2.496 4.815 -10.615 1.00 91.00 89 GLY A N 1
ATOM 699 C CA . GLY A 1 89 ? 1.254 5.489 -10.232 1.00 91.00 89 GLY A CA 1
ATOM 700 C C . GLY A 1 89 ? 0.015 4.626 -10.471 1.00 91.00 89 GLY A C 1
ATOM 701 O O . GLY A 1 89 ? -0.871 4.578 -9.623 1.00 91.00 89 GLY A O 1
ATOM 702 N N . GLU A 1 90 ? -0.035 3.914 -11.596 1.00 90.94 90 GLU A N 1
ATOM 703 C CA . GLU A 1 90 ? -1.137 3.001 -11.907 1.00 90.94 90 GLU A CA 1
ATOM 704 C C . GLU A 1 90 ? -1.183 1.820 -10.928 1.00 90.94 90 GLU A C 1
ATOM 706 O O . GLU A 1 90 ? -2.227 1.548 -10.344 1.00 90.94 90 GLU A O 1
ATOM 711 N N . VAL A 1 91 ? -0.047 1.165 -10.676 1.00 92.50 91 VAL A N 1
ATOM 712 C CA . VAL A 1 91 ? 0.067 0.074 -9.697 1.00 92.50 91 VAL A CA 1
ATOM 713 C C . VAL A 1 91 ? -0.412 0.527 -8.318 1.00 92.50 91 VAL A C 1
ATOM 715 O O . VAL A 1 91 ? -1.216 -0.164 -7.697 1.00 92.50 91 VAL A O 1
ATOM 718 N N . ALA A 1 92 ? 0.011 1.712 -7.868 1.00 93.19 92 ALA A N 1
ATOM 719 C CA . ALA A 1 92 ? -0.423 2.259 -6.587 1.00 93.19 92 ALA A CA 1
ATOM 720 C C . ALA A 1 92 ? -1.944 2.471 -6.526 1.00 93.19 92 ALA A C 1
ATOM 722 O O . ALA A 1 92 ? -2.571 2.119 -5.530 1.00 93.19 92 ALA A O 1
ATOM 723 N N . GLN A 1 93 ? -2.553 2.997 -7.594 1.00 92.56 93 GLN A N 1
ATOM 724 C CA . GLN A 1 93 ? -4.004 3.204 -7.661 1.00 92.56 93 GLN A CA 1
ATOM 725 C C . GLN A 1 93 ? -4.793 1.892 -7.672 1.00 92.56 93 GLN A C 1
ATOM 727 O O . GLN A 1 93 ? -5.874 1.818 -7.084 1.00 92.56 93 GLN A O 1
ATOM 732 N N . GLN A 1 94 ? -4.284 0.864 -8.352 1.00 92.69 94 GLN A N 1
ATOM 733 C CA . GLN A 1 94 ? -4.943 -0.439 -8.404 1.00 92.69 94 GLN A CA 1
ATOM 734 C C . GLN A 1 94 ? -4.838 -1.162 -7.060 1.00 92.69 94 GLN A C 1
ATOM 736 O O . GLN A 1 94 ? -5.851 -1.660 -6.575 1.00 92.69 94 GLN A O 1
ATOM 741 N N . LEU A 1 95 ? -3.669 -1.128 -6.411 1.00 95.12 95 LEU A N 1
ATOM 742 C CA . LEU A 1 95 ? -3.500 -1.670 -5.062 1.00 95.12 95 LEU A CA 1
ATOM 743 C C . LEU A 1 95 ? -4.358 -0.930 -4.032 1.00 95.12 95 LEU A C 1
ATOM 745 O O . LEU A 1 95 ? -5.074 -1.567 -3.269 1.00 95.12 95 LEU A O 1
ATOM 749 N N . GLU A 1 96 ? -4.385 0.407 -4.062 1.00 95.12 96 GLU A N 1
ATOM 750 C CA . GLU A 1 96 ? -5.281 1.202 -3.210 1.00 95.12 96 GLU A CA 1
ATOM 751 C C . GLU A 1 96 ? -6.745 0.758 -3.375 1.00 95.12 96 GLU A C 1
ATOM 753 O O . GLU A 1 96 ? -7.467 0.571 -2.393 1.00 95.12 96 GLU A O 1
ATOM 758 N N . ARG A 1 97 ? -7.190 0.543 -4.619 1.00 94.44 97 ARG A N 1
ATOM 759 C CA . ARG A 1 97 ? -8.563 0.121 -4.917 1.00 94.44 97 ARG A CA 1
ATOM 760 C C . ARG A 1 97 ? -8.904 -1.244 -4.324 1.00 94.44 97 ARG A C 1
ATOM 762 O O . ARG A 1 97 ? -10.029 -1.405 -3.852 1.00 94.44 97 ARG A O 1
ATOM 769 N N . VAL A 1 98 ? -8.003 -2.220 -4.410 1.00 95.38 98 VAL A N 1
ATOM 770 C CA . VAL A 1 98 ? -8.261 -3.569 -3.882 1.00 95.38 98 VAL A CA 1
ATOM 771 C C . VAL A 1 98 ? -8.148 -3.598 -2.361 1.00 95.38 98 VAL A C 1
ATOM 773 O O . VAL A 1 98 ? -9.037 -4.142 -1.719 1.00 95.38 98 VAL A O 1
ATOM 776 N N . ILE A 1 99 ? -7.182 -2.883 -1.774 1.00 96.50 99 ILE A N 1
ATOM 777 C CA . ILE A 1 99 ? -7.040 -2.737 -0.316 1.00 96.50 99 ILE A CA 1
ATOM 778 C C . ILE A 1 99 ? -8.326 -2.186 0.310 1.00 96.50 99 ILE A C 1
ATOM 780 O O . ILE A 1 99 ? -8.782 -2.695 1.329 1.00 96.50 99 ILE A O 1
ATOM 784 N N . PHE A 1 100 ? -8.980 -1.203 -0.322 1.00 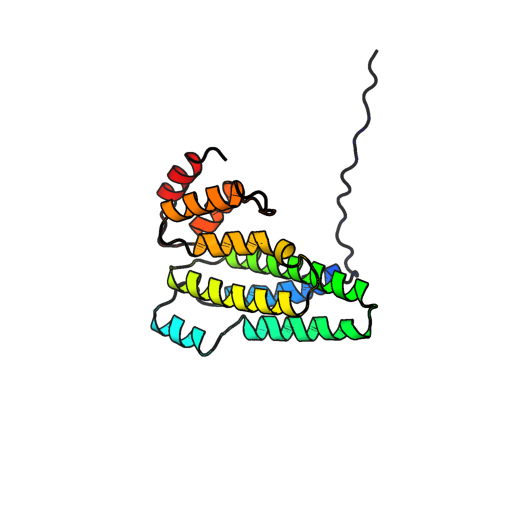96.00 100 PHE A N 1
ATOM 785 C CA . PHE A 1 100 ? -10.247 -0.649 0.176 1.00 96.00 100 PHE A CA 1
ATOM 786 C C . PHE A 1 100 ? -11.454 -1.599 0.111 1.00 96.00 100 PHE A C 1
ATOM 788 O O . PHE A 1 100 ? -12.537 -1.230 0.573 1.00 96.00 100 PHE A O 1
ATOM 795 N N . LYS A 1 101 ? -11.302 -2.794 -0.465 1.00 95.50 101 LYS A N 1
ATOM 796 C CA . LYS A 1 101 ? -12.320 -3.852 -0.455 1.00 95.50 101 LYS A CA 1
ATOM 797 C C . LYS A 1 101 ? -12.013 -4.956 0.568 1.00 95.50 101 LYS A C 1
ATOM 799 O O . LYS A 1 101 ? -12.858 -5.829 0.745 1.00 95.50 101 LYS A O 1
ATOM 804 N N . CYS A 1 102 ? -10.848 -4.922 1.213 1.00 96.25 102 CYS A N 1
ATOM 805 C CA . CYS A 1 102 ? -10.418 -5.909 2.201 1.00 96.25 102 CYS A CA 1
ATOM 806 C C . CYS A 1 102 ? -10.769 -5.478 3.637 1.00 96.25 102 CYS A C 1
ATOM 808 O O . CYS A 1 102 ? -11.068 -4.312 3.899 1.00 96.25 102 CYS A O 1
ATOM 810 N N . SER A 1 103 ? -10.672 -6.427 4.567 1.00 96.38 103 SER A N 1
ATOM 811 C CA . SER A 1 103 ? -10.654 -6.191 6.016 1.00 96.38 103 SER A CA 1
ATOM 812 C C . SER A 1 103 ? -9.330 -6.692 6.577 1.00 96.38 103 SER A C 1
ATOM 814 O O . SER A 1 103 ? -8.854 -7.737 6.149 1.00 96.38 103 SER A O 1
ATOM 816 N N . PHE A 1 104 ? -8.757 -5.983 7.543 1.00 97.75 104 PHE A N 1
ATOM 817 C CA . PHE A 1 104 ? -7.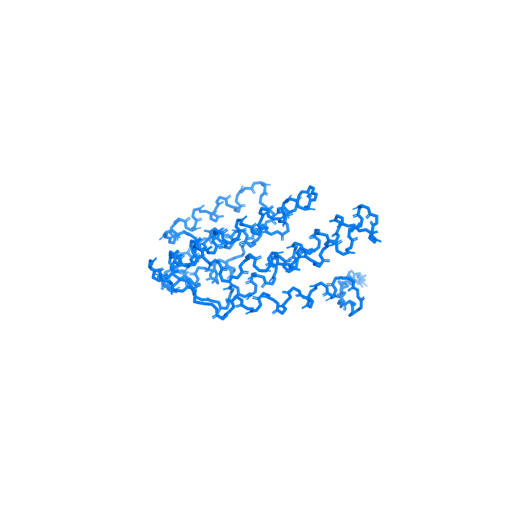466 -6.309 8.137 1.00 97.75 104 PHE A CA 1
ATOM 818 C C . PHE A 1 104 ? -7.575 -6.417 9.653 1.00 97.75 104 PHE A C 1
ATOM 820 O O . PHE A 1 104 ? -8.229 -5.596 10.302 1.00 97.75 104 PHE A O 1
ATOM 827 N N . ASN A 1 105 ? -6.849 -7.371 10.223 1.00 96.38 105 ASN A N 1
ATOM 828 C CA . ASN A 1 105 ? -6.421 -7.290 11.615 1.00 96.38 105 ASN A CA 1
ATOM 829 C C . ASN A 1 105 ? -4.981 -6.746 11.698 1.00 96.38 105 ASN A C 1
ATOM 831 O O . ASN A 1 105 ? -4.365 -6.404 10.684 1.00 96.38 105 ASN A O 1
ATOM 835 N N . ARG A 1 106 ? -4.422 -6.650 12.908 1.00 95.81 106 ARG A N 1
ATOM 836 C CA . ARG A 1 106 ? -3.054 -6.155 13.123 1.00 95.81 106 ARG A CA 1
ATOM 837 C C . ARG A 1 106 ? -2.008 -6.927 12.316 1.00 95.81 106 ARG A C 1
ATOM 839 O O . ARG A 1 106 ? -1.101 -6.291 11.780 1.00 95.81 106 ARG A O 1
ATOM 846 N N . LEU A 1 107 ? -2.134 -8.253 12.242 1.00 96.94 107 LEU A N 1
ATOM 847 C CA . LEU A 1 107 ? -1.189 -9.127 11.543 1.00 96.94 107 LEU A CA 1
ATOM 848 C C . LEU A 1 107 ? -1.284 -8.959 10.022 1.00 96.94 107 LEU A C 1
ATOM 850 O O . LEU A 1 107 ? -0.261 -8.782 9.368 1.00 96.94 107 LEU A O 1
ATOM 854 N N . GLY A 1 108 ? -2.494 -8.893 9.462 1.00 96.88 108 GLY A N 1
ATOM 855 C CA . GLY A 1 108 ? -2.680 -8.595 8.041 1.00 96.88 108 GLY A CA 1
ATOM 856 C C . GLY A 1 108 ? -2.146 -7.218 7.649 1.00 96.88 108 GLY A C 1
ATOM 857 O O . GLY A 1 108 ? -1.541 -7.062 6.592 1.00 96.88 108 GLY A O 1
ATOM 858 N N . ALA A 1 109 ? -2.290 -6.216 8.524 1.00 96.94 109 ALA A N 1
ATOM 859 C CA . ALA A 1 109 ? -1.691 -4.903 8.296 1.00 96.94 109 ALA A CA 1
ATOM 860 C C . ALA A 1 109 ? -0.147 -4.942 8.304 1.00 96.94 109 ALA A C 1
ATOM 862 O O . ALA A 1 109 ? 0.472 -4.237 7.505 1.00 96.94 109 ALA A O 1
ATOM 863 N N . LEU A 1 110 ? 0.474 -5.764 9.165 1.00 96.38 110 LEU A N 1
ATOM 864 C CA . LEU A 1 110 ? 1.932 -5.973 9.164 1.00 96.38 110 LEU A CA 1
ATOM 865 C C . LEU A 1 110 ? 2.405 -6.620 7.865 1.00 96.38 110 LEU A C 1
ATOM 867 O O . LEU A 1 110 ? 3.375 -6.148 7.271 1.00 96.38 110 LEU A O 1
ATOM 871 N N . LEU A 1 111 ? 1.707 -7.668 7.417 1.00 96.50 111 LEU A N 1
ATOM 872 C CA . LEU A 1 111 ? 2.028 -8.336 6.161 1.00 96.50 111 LEU A CA 1
ATOM 873 C C . LEU A 1 111 ? 1.942 -7.351 4.989 1.00 96.50 111 LEU A C 1
ATOM 875 O O . LEU A 1 111 ? 2.896 -7.234 4.224 1.00 96.50 111 LEU A O 1
ATOM 879 N N . LEU A 1 112 ? 0.871 -6.554 4.926 1.00 97.06 112 LEU A N 1
ATOM 880 C CA . LEU A 1 112 ? 0.711 -5.518 3.907 1.00 97.06 112 LEU A CA 1
ATOM 881 C C . LEU A 1 112 ? 1.853 -4.483 3.929 1.00 97.06 112 LEU A C 1
ATOM 883 O O . LEU A 1 112 ? 2.278 -4.031 2.867 1.00 97.06 112 LEU A O 1
ATOM 887 N N . ASP A 1 113 ? 2.372 -4.090 5.101 1.00 96.94 113 ASP A N 1
ATOM 888 C CA . ASP A 1 113 ? 3.533 -3.183 5.181 1.00 96.94 113 ASP A CA 1
ATOM 889 C C . ASP A 1 113 ? 4.790 -3.816 4.583 1.00 96.94 113 ASP A C 1
ATOM 891 O O . ASP A 1 113 ? 5.510 -3.163 3.822 1.00 96.94 113 ASP A O 1
ATOM 895 N N . LYS A 1 114 ? 5.038 -5.096 4.884 1.00 96.19 114 LYS A N 1
ATOM 896 C CA . LYS A 1 114 ? 6.151 -5.859 4.307 1.00 96.19 114 LYS A CA 1
ATOM 897 C C . LYS A 1 114 ? 6.027 -5.929 2.783 1.00 96.19 114 LYS A C 1
ATOM 899 O O . LYS A 1 114 ? 6.946 -5.504 2.083 1.00 96.19 114 LYS A O 1
ATOM 904 N N . GLU A 1 115 ? 4.882 -6.375 2.274 1.00 96.12 115 GLU A N 1
ATOM 905 C CA . GLU A 1 115 ? 4.611 -6.477 0.836 1.00 96.12 115 GLU A CA 1
ATOM 906 C C . GLU A 1 115 ? 4.738 -5.112 0.135 1.00 96.12 115 GLU A C 1
ATOM 908 O O . GLU A 1 115 ? 5.367 -4.974 -0.919 1.00 96.12 115 GLU A O 1
ATOM 913 N N . PHE A 1 116 ? 4.204 -4.050 0.745 1.00 96.56 116 PHE A N 1
ATOM 914 C CA . PHE A 1 116 ? 4.324 -2.695 0.215 1.00 96.56 116 PHE A CA 1
ATOM 915 C C . PHE A 1 116 ? 5.781 -2.214 0.161 1.00 96.56 116 PHE A C 1
ATOM 917 O O . PHE A 1 116 ? 6.169 -1.528 -0.794 1.00 96.56 116 PHE A O 1
ATOM 924 N N . ARG A 1 117 ? 6.615 -2.565 1.148 1.00 95.75 117 ARG A N 1
ATOM 925 C CA . ARG A 1 117 ? 8.055 -2.256 1.131 1.00 95.75 117 ARG A CA 1
ATOM 926 C C . ARG A 1 117 ? 8.788 -3.011 0.032 1.00 95.75 117 ARG A C 1
ATOM 928 O O . ARG A 1 117 ? 9.652 -2.414 -0.610 1.00 95.75 117 ARG A O 1
ATOM 935 N N . GLU A 1 118 ? 8.443 -4.271 -0.214 1.00 95.88 118 GLU A N 1
ATOM 936 C CA . GLU A 1 118 ? 9.008 -5.060 -1.314 1.00 95.88 118 GLU A CA 1
ATOM 937 C C . GLU A 1 118 ? 8.688 -4.419 -2.669 1.00 95.88 118 GLU A C 1
ATOM 939 O O . GLU A 1 118 ? 9.597 -4.139 -3.459 1.00 95.88 118 GLU A O 1
ATOM 944 N N . LEU A 1 119 ? 7.424 -4.052 -2.894 1.00 95.44 119 LEU A N 1
ATOM 945 C CA . LEU A 1 119 ? 7.008 -3.332 -4.096 1.00 95.44 119 LEU A CA 1
ATOM 946 C C . LEU A 1 119 ? 7.699 -1.973 -4.230 1.00 95.44 119 LEU A C 1
ATOM 948 O O . LEU A 1 119 ? 8.178 -1.614 -5.306 1.00 95.44 119 LEU A O 1
ATOM 952 N N . SER A 1 120 ? 7.761 -1.203 -3.144 1.00 94.19 120 SER A N 1
ATOM 953 C CA . SER A 1 120 ? 8.400 0.117 -3.132 1.00 94.19 120 SER A CA 1
ATOM 954 C C . SER A 1 120 ? 9.896 0.024 -3.426 1.00 94.19 120 SER A C 1
ATOM 956 O O . SER A 1 120 ? 10.438 0.881 -4.131 1.00 94.19 120 SER A O 1
ATOM 958 N N . SER A 1 121 ? 10.562 -1.016 -2.917 1.00 94.62 121 SER A N 1
ATOM 959 C CA . SER A 1 121 ? 11.963 -1.327 -3.203 1.00 94.62 121 SER A CA 1
ATOM 960 C C . SER A 1 121 ? 12.155 -1.641 -4.685 1.00 94.62 121 SER A C 1
ATOM 962 O O . SER A 1 121 ? 12.984 -1.008 -5.342 1.00 94.62 121 SER A O 1
ATOM 964 N N . TYR A 1 122 ? 11.319 -2.525 -5.240 1.00 94.56 122 TYR A N 1
ATOM 965 C CA . TYR A 1 122 ? 11.332 -2.858 -6.661 1.00 94.56 122 TYR A CA 1
ATOM 966 C C . TYR A 1 122 ? 11.116 -1.622 -7.546 1.00 94.56 122 TYR A C 1
ATOM 968 O O . TYR A 1 122 ? 11.955 -1.299 -8.380 1.00 94.56 122 TYR A O 1
ATOM 976 N N . LEU A 1 123 ? 10.041 -0.860 -7.326 1.00 91.25 123 LEU A N 1
ATOM 977 C CA . LEU A 1 123 ? 9.755 0.343 -8.114 1.00 91.25 123 LEU A CA 1
ATOM 978 C C . LEU A 1 123 ? 10.882 1.376 -8.008 1.00 91.25 123 LEU A C 1
ATOM 980 O O . LEU A 1 123 ? 11.169 2.069 -8.978 1.00 91.25 123 LEU A O 1
ATOM 984 N N . SER A 1 124 ? 11.538 1.480 -6.850 1.00 91.00 124 SER A N 1
ATOM 985 C CA . SER A 1 124 ? 12.676 2.385 -6.661 1.00 91.00 124 SER A CA 1
ATOM 986 C C . SER A 1 124 ? 13.947 1.918 -7.366 1.00 91.00 124 SER A C 1
ATOM 988 O O . SER A 1 124 ? 14.749 2.769 -7.742 1.00 91.00 124 SER A O 1
ATOM 990 N N . SER A 1 125 ? 14.141 0.610 -7.558 1.00 91.94 125 SER A N 1
ATOM 991 C CA . SER A 1 125 ? 15.331 0.075 -8.230 1.00 91.94 125 SER A CA 1
ATOM 992 C C . SER A 1 125 ? 15.295 0.296 -9.743 1.00 91.94 125 SER A C 1
ATOM 994 O O . SER A 1 125 ? 16.338 0.527 -10.352 1.00 91.94 125 SER A O 1
ATOM 996 N N . ILE A 1 126 ? 14.099 0.290 -10.339 1.00 87.56 126 ILE A N 1
ATOM 997 C CA . ILE A 1 126 ? 13.910 0.469 -11.786 1.00 87.56 126 ILE A CA 1
ATOM 998 C C . ILE A 1 126 ? 13.575 1.910 -12.196 1.00 87.56 126 ILE A C 1
ATOM 1000 O O . ILE A 1 126 ? 13.606 2.245 -13.383 1.00 87.56 126 ILE A O 1
ATOM 1004 N N . ALA A 1 127 ? 13.219 2.775 -11.244 1.00 81.75 127 ALA A N 1
ATOM 1005 C CA . ALA A 1 127 ? 12.776 4.131 -11.537 1.00 81.75 127 ALA A CA 1
ATOM 1006 C C . ALA A 1 127 ? 13.879 5.187 -11.414 1.00 81.75 127 ALA A C 1
ATOM 1008 O O . ALA A 1 127 ? 14.922 5.014 -10.793 1.00 81.75 127 ALA A O 1
ATOM 1009 N N . SER A 1 128 ? 13.604 6.342 -12.017 1.00 74.25 128 SER A N 1
ATOM 1010 C CA . SER A 1 128 ? 14.392 7.562 -11.838 1.00 74.25 128 SER A CA 1
ATOM 1011 C C . SER A 1 128 ? 13.867 8.410 -10.670 1.00 74.25 128 SER A C 1
ATOM 1013 O O . SER A 1 128 ? 13.004 7.986 -9.900 1.00 74.25 128 SER A O 1
ATOM 1015 N N . TRP A 1 129 ? 14.415 9.618 -10.526 1.00 73.50 129 TRP A N 1
ATOM 1016 C CA . TRP A 1 129 ? 14.105 10.579 -9.466 1.00 73.50 129 TRP A CA 1
ATOM 1017 C C . TRP A 1 129 ? 12.600 10.700 -9.155 1.00 73.50 129 TRP A C 1
ATOM 1019 O O . TRP A 1 129 ? 11.763 10.733 -10.055 1.00 73.50 129 TRP A O 1
ATOM 1029 N N . ASN A 1 130 ? 12.279 10.829 -7.862 1.00 77.69 130 ASN A N 1
ATOM 1030 C CA . ASN A 1 130 ? 10.945 11.130 -7.320 1.00 77.69 130 ASN A CA 1
ATOM 1031 C C . ASN A 1 130 ? 9.832 10.093 -7.571 1.00 77.69 130 ASN A C 1
ATOM 1033 O O . ASN A 1 130 ? 8.658 10.407 -7.395 1.00 77.69 130 ASN A O 1
ATOM 1037 N N . ILE A 1 131 ? 10.162 8.832 -7.877 1.00 87.12 131 ILE A N 1
ATOM 1038 C CA . ILE A 1 131 ? 9.151 7.762 -7.997 1.00 87.12 131 ILE A CA 1
ATOM 1039 C C . ILE A 1 131 ? 8.283 7.596 -6.740 1.00 87.12 131 ILE A C 1
ATOM 1041 O O . ILE A 1 131 ? 7.103 7.277 -6.850 1.00 87.12 131 ILE A O 1
ATOM 1045 N N . ARG A 1 132 ? 8.844 7.891 -5.557 1.00 86.44 132 ARG A N 1
ATOM 1046 C CA . ARG A 1 132 ? 8.145 7.855 -4.262 1.00 86.44 132 ARG A CA 1
ATOM 1047 C C . ARG A 1 132 ? 6.873 8.693 -4.233 1.00 86.44 132 ARG A C 1
ATOM 1049 O O . ARG A 1 132 ? 5.914 8.323 -3.569 1.00 86.44 132 ARG A O 1
ATOM 1056 N N . GLU A 1 133 ? 6.836 9.792 -4.981 1.00 89.31 133 GLU A N 1
ATOM 1057 C CA . GLU A 1 133 ? 5.648 10.639 -5.073 1.00 89.31 133 GLU A CA 1
ATOM 1058 C C . GLU A 1 133 ? 4.460 9.905 -5.717 1.00 89.31 133 GLU A C 1
ATOM 1060 O O . GLU A 1 133 ? 3.310 10.199 -5.411 1.00 89.31 133 GLU A O 1
ATOM 1065 N N . LYS A 1 134 ? 4.715 8.916 -6.583 1.00 90.62 134 LYS A N 1
ATOM 1066 C CA . LYS A 1 134 ? 3.662 8.183 -7.301 1.00 90.62 134 LYS A CA 1
ATOM 1067 C C . LYS A 1 134 ? 2.856 7.244 -6.413 1.00 90.62 134 LYS A C 1
ATOM 1069 O O . LYS A 1 134 ? 1.706 6.967 -6.735 1.00 90.62 134 LYS A O 1
ATOM 1074 N N . TYR A 1 135 ? 3.440 6.788 -5.309 1.00 91.75 135 TYR A N 1
ATOM 1075 C CA . TYR A 1 135 ? 2.815 5.863 -4.365 1.00 91.75 135 TYR A CA 1
ATOM 1076 C C . TYR A 1 135 ? 2.766 6.417 -2.934 1.00 91.75 135 TYR A C 1
ATOM 1078 O O . TYR A 1 135 ? 2.461 5.679 -2.002 1.00 91.75 135 TYR A O 1
ATOM 1086 N N . SER A 1 136 ? 3.019 7.716 -2.735 1.00 92.44 136 SER A N 1
ATOM 1087 C CA . SER A 1 136 ? 3.006 8.350 -1.408 1.00 92.44 136 SER A CA 1
ATOM 1088 C C . SER A 1 136 ? 1.636 8.268 -0.734 1.00 92.44 136 SER A C 1
ATOM 1090 O O . SER A 1 136 ? 1.549 8.029 0.467 1.00 92.44 136 SER A O 1
ATOM 1092 N N . ARG A 1 137 ? 0.551 8.381 -1.509 1.00 93.50 137 ARG A N 1
ATOM 1093 C CA . ARG A 1 137 ? -0.811 8.188 -0.996 1.00 93.50 137 ARG A CA 1
ATOM 1094 C C . ARG A 1 137 ? -1.029 6.767 -0.472 1.00 93.50 137 ARG A C 1
ATOM 1096 O O . ARG A 1 137 ? -1.522 6.612 0.640 1.00 93.50 137 ARG A O 1
ATOM 1103 N N . LEU A 1 138 ? -0.631 5.755 -1.245 1.00 95.44 138 LEU A N 1
ATOM 1104 C CA . LEU A 1 138 ? -0.712 4.356 -0.825 1.00 95.44 138 LEU A CA 1
ATOM 1105 C C . LEU A 1 138 ? 0.162 4.105 0.412 1.00 95.44 138 LEU A C 1
ATOM 1107 O O . LEU A 1 138 ? -0.301 3.485 1.360 1.00 95.44 138 LEU A O 1
ATOM 1111 N N . SER A 1 139 ? 1.368 4.679 0.456 1.00 94.56 139 SER A N 1
ATOM 1112 C CA . SER A 1 139 ? 2.232 4.631 1.640 1.00 94.56 139 SER A CA 1
ATOM 1113 C C . SER A 1 139 ? 1.532 5.188 2.877 1.00 94.56 139 SER A C 1
ATOM 1115 O O . SER A 1 139 ? 1.570 4.556 3.924 1.00 94.56 139 SER A O 1
ATOM 1117 N N . ASN A 1 140 ? 0.856 6.337 2.769 1.00 93.88 140 ASN A N 1
ATOM 1118 C CA . ASN A 1 140 ? 0.116 6.918 3.890 1.00 93.88 140 ASN A CA 1
ATOM 1119 C C . ASN A 1 140 ? -1.032 6.002 4.345 1.00 93.88 140 ASN A C 1
ATOM 1121 O O . ASN A 1 140 ? -1.269 5.875 5.542 1.00 93.88 140 ASN A O 1
ATOM 1125 N N . ILE A 1 141 ? -1.723 5.336 3.414 1.00 95.38 141 ILE A N 1
ATOM 1126 C CA . ILE A 1 141 ? -2.773 4.356 3.732 1.00 95.38 141 ILE A CA 1
ATOM 1127 C C . ILE A 1 141 ? -2.188 3.166 4.506 1.00 95.38 141 ILE A C 1
ATOM 1129 O O . ILE A 1 141 ? -2.717 2.823 5.560 1.00 95.38 141 ILE A O 1
ATOM 1133 N N . VAL A 1 142 ? -1.085 2.579 4.031 1.00 96.38 142 VAL A N 1
ATOM 1134 C CA . VAL A 1 142 ? -0.408 1.443 4.685 1.00 96.38 142 VAL A CA 1
ATOM 1135 C C . VAL A 1 142 ? 0.106 1.821 6.078 1.00 96.38 142 VAL A C 1
ATOM 1137 O O . VAL A 1 142 ? -0.112 1.074 7.033 1.00 96.38 142 VAL A O 1
ATOM 1140 N N . THR A 1 143 ? 0.696 3.013 6.224 1.00 94.62 143 THR A N 1
ATOM 1141 C CA . THR A 1 143 ? 1.118 3.555 7.524 1.00 94.62 143 THR A CA 1
ATOM 1142 C C . THR A 1 143 ? -0.059 3.657 8.493 1.00 94.62 143 THR A C 1
ATOM 1144 O O . THR A 1 143 ? 0.050 3.213 9.631 1.00 94.62 143 THR A O 1
ATOM 1147 N N . LEU A 1 144 ? -1.209 4.184 8.051 1.00 94.38 144 LEU A N 1
ATOM 1148 C CA . LEU A 1 144 ? -2.397 4.293 8.906 1.00 94.38 144 LEU A CA 1
ATOM 1149 C C . LEU A 1 144 ? -2.987 2.945 9.308 1.00 94.38 144 LEU A C 1
ATOM 1151 O O . LEU A 1 144 ? -3.496 2.809 10.419 1.00 94.38 144 LEU A O 1
ATOM 1155 N N . LEU A 1 145 ? -2.947 1.960 8.411 1.00 95.88 145 LEU A N 1
ATOM 1156 C CA . LEU A 1 145 ? -3.394 0.607 8.729 1.00 95.88 145 LEU A CA 1
ATOM 1157 C C . LEU A 1 145 ? -2.505 -0.051 9.781 1.00 95.88 145 LEU A C 1
ATOM 1159 O O . LEU A 1 145 ? -2.996 -0.901 10.517 1.00 95.88 145 LEU A O 1
ATOM 1163 N N . ASN A 1 146 ? -1.240 0.357 9.896 1.00 96.06 146 ASN A N 1
ATOM 1164 C CA . ASN A 1 146 ? -0.283 -0.214 10.840 1.00 96.06 146 ASN A CA 1
ATOM 1165 C C . ASN A 1 146 ? -0.296 0.402 12.240 1.00 96.06 146 ASN A C 1
ATOM 1167 O O . ASN A 1 146 ? 0.385 -0.120 13.121 1.00 96.06 146 ASN A O 1
ATOM 1171 N N . CYS A 1 147 ? -1.088 1.449 12.470 1.00 94.19 147 CYS A N 1
ATOM 1172 C CA . CYS A 1 147 ? -1.230 2.049 13.792 1.00 94.19 147 CYS A CA 1
ATOM 1173 C C . CYS A 1 147 ? -1.765 1.035 14.814 1.00 94.19 147 CYS A C 1
ATOM 1175 O O . CYS A 1 147 ? -2.691 0.260 14.539 1.00 94.19 147 CYS A O 1
ATOM 1177 N N . GLU A 1 148 ? -1.229 1.085 16.027 1.00 90.94 148 GLU A N 1
ATOM 1178 C CA . GLU A 1 148 ? -1.675 0.277 17.161 1.00 90.94 148 GLU A CA 1
ATOM 1179 C C . GLU A 1 148 ? -2.974 0.822 17.755 1.00 90.94 148 GLU A C 1
ATOM 1181 O O . GLU A 1 148 ? -3.799 0.072 18.278 1.00 90.94 148 GLU A O 1
ATOM 1186 N N . SER A 1 149 ? -3.188 2.135 17.647 1.00 91.62 149 SER A N 1
ATOM 1187 C CA . SER A 1 149 ? -4.375 2.798 18.177 1.00 91.62 149 SER A CA 1
ATOM 1188 C C . SER A 1 149 ? -4.870 3.931 17.284 1.00 91.62 149 SER A C 1
ATOM 1190 O O . SER A 1 149 ? -4.137 4.506 16.478 1.00 91.62 149 SER A O 1
ATOM 1192 N N . LEU A 1 150 ? -6.132 4.319 17.486 1.00 91.50 150 LEU A N 1
ATOM 1193 C CA . LEU A 1 150 ? -6.687 5.495 16.822 1.00 91.50 150 LEU A CA 1
ATOM 1194 C C . LEU A 1 150 ? -5.968 6.792 17.229 1.00 91.50 150 LEU A C 1
ATOM 1196 O O . LEU A 1 150 ? -5.915 7.702 16.416 1.00 91.50 150 LEU A O 1
ATOM 1200 N N . ASP A 1 151 ? -5.435 6.905 18.454 1.00 91.31 151 ASP A N 1
ATOM 1201 C CA . ASP A 1 151 ? -4.688 8.107 18.873 1.00 91.31 151 ASP A CA 1
ATOM 1202 C C . ASP A 1 151 ? -3.365 8.240 18.122 1.00 91.31 151 ASP A C 1
ATOM 1204 O O . ASP A 1 151 ? -3.042 9.320 17.630 1.00 91.31 151 ASP A O 1
ATOM 1208 N N . GLU A 1 152 ? -2.642 7.133 17.970 1.00 92.06 152 GLU A N 1
ATOM 1209 C CA . GLU A 1 152 ? -1.424 7.084 17.163 1.00 92.06 152 GLU A CA 1
ATOM 1210 C C . GLU A 1 152 ? -1.714 7.444 15.700 1.00 92.06 152 GLU A C 1
ATOM 1212 O O . GLU A 1 152 ? -1.017 8.273 15.116 1.00 92.06 152 GLU A O 1
ATOM 1217 N N . ALA A 1 153 ? -2.801 6.911 15.128 1.00 90.50 153 ALA A N 1
ATOM 1218 C CA . ALA A 1 153 ? -3.206 7.240 13.764 1.00 90.50 153 ALA A CA 1
ATOM 1219 C C . ALA A 1 153 ? -3.454 8.743 13.563 1.00 90.50 153 ALA A C 1
ATOM 1221 O O . ALA A 1 153 ? -3.064 9.301 12.537 1.00 90.50 153 ALA A O 1
ATOM 1222 N N . LEU A 1 154 ? -4.074 9.416 14.539 1.00 87.88 154 LEU A N 1
ATOM 1223 C CA . LEU A 1 154 ? -4.274 10.865 14.489 1.00 87.88 154 LEU A CA 1
ATOM 1224 C C . LEU A 1 154 ? -2.952 11.635 14.563 1.00 87.88 154 LEU A C 1
ATOM 1226 O O . LEU A 1 154 ? -2.752 12.570 13.791 1.00 87.88 154 LEU A O 1
ATOM 1230 N N . GLN A 1 155 ? -2.045 11.232 15.455 1.00 88.88 155 GLN A N 1
ATOM 1231 C CA . GLN A 1 155 ? -0.733 11.870 15.584 1.00 88.88 155 GLN A CA 1
ATOM 1232 C C . GLN A 1 155 ? 0.083 11.733 14.294 1.00 88.88 155 GLN A C 1
ATOM 1234 O O . GLN A 1 155 ? 0.668 12.710 13.824 1.00 88.88 155 GLN A O 1
ATOM 1239 N N . LEU A 1 156 ? 0.074 10.549 13.677 1.00 88.56 156 LEU A N 1
ATOM 1240 C CA . LEU A 1 156 ? 0.732 10.312 12.392 1.00 88.56 156 LEU A CA 1
ATOM 1241 C C . LEU A 1 156 ? 0.108 11.153 11.274 1.00 88.56 156 LEU A C 1
ATOM 1243 O O . LEU A 1 156 ? 0.835 11.714 10.459 1.00 88.56 156 LEU A O 1
ATOM 1247 N N . LEU A 1 157 ? -1.218 11.315 11.250 1.00 86.19 157 LEU A N 1
ATOM 1248 C CA . LEU A 1 157 ? -1.893 12.189 10.285 1.00 86.19 157 LEU A CA 1
ATOM 1249 C C . LEU A 1 157 ? -1.499 13.649 10.426 1.00 86.19 157 LEU A C 1
ATOM 1251 O O . LEU A 1 157 ? -1.259 14.312 9.418 1.00 86.19 157 LEU A O 1
ATOM 1255 N N . GLU A 1 158 ? -1.428 14.155 11.654 1.00 85.38 158 GLU A N 1
ATOM 1256 C CA . GLU A 1 158 ? -0.954 15.512 11.902 1.00 85.38 158 GLU A CA 1
ATOM 1257 C C . GLU A 1 158 ? 0.489 15.677 11.417 1.00 85.38 158 GLU A C 1
ATOM 1259 O O . GLU A 1 158 ? 0.800 16.667 10.760 1.00 85.38 158 GLU A O 1
ATOM 1264 N N . GLN A 1 159 ? 1.361 14.696 11.654 1.00 85.25 159 GLN A N 1
ATOM 1265 C CA . GLN A 1 159 ? 2.738 14.724 11.152 1.00 85.25 159 GLN A CA 1
ATOM 1266 C C . GLN A 1 159 ? 2.801 14.688 9.618 1.00 85.25 159 GLN A C 1
ATOM 1268 O O . GLN A 1 159 ? 3.529 15.476 9.014 1.00 85.25 159 GLN A O 1
ATOM 1273 N N . ILE A 1 160 ? 2.017 13.815 8.979 1.00 82.25 160 ILE A N 1
ATOM 1274 C CA . ILE A 1 160 ? 1.954 13.680 7.518 1.00 82.25 160 ILE A CA 1
ATOM 1275 C C . ILE A 1 160 ? 1.411 14.960 6.880 1.00 82.25 160 ILE A C 1
ATOM 1277 O O . ILE A 1 160 ? 1.971 15.422 5.890 1.00 82.25 160 ILE A O 1
ATOM 1281 N N . ASN A 1 161 ? 0.353 15.555 7.430 1.00 79.00 161 ASN A N 1
ATOM 1282 C CA . ASN A 1 161 ? -0.280 16.743 6.852 1.00 79.00 161 ASN A CA 1
ATOM 1283 C C . ASN A 1 161 ? 0.505 18.034 7.130 1.00 79.00 161 ASN A C 1
ATOM 1285 O O . ASN A 1 161 ? 0.471 18.946 6.309 1.00 79.00 161 ASN A O 1
ATOM 1289 N N . ASN A 1 162 ? 1.228 18.114 8.253 1.00 79.94 162 ASN A N 1
ATOM 1290 C CA . ASN A 1 162 ? 2.063 19.273 8.587 1.00 79.94 162 ASN A CA 1
ATOM 1291 C C . ASN A 1 162 ? 3.482 19.187 8.002 1.00 79.94 162 ASN A C 1
ATOM 1293 O O . ASN A 1 162 ? 4.242 20.156 8.069 1.00 79.94 162 ASN A O 1
ATOM 1297 N N . SER A 1 163 ? 3.866 18.044 7.429 1.00 80.00 163 SER A N 1
ATOM 1298 C CA . SER A 1 163 ? 5.154 17.895 6.760 1.00 80.00 163 SER A CA 1
ATOM 1299 C C . SER A 1 163 ? 5.182 18.691 5.456 1.00 80.00 163 SER A C 1
ATOM 1301 O O . SER A 1 163 ? 4.428 18.416 4.525 1.00 80.00 163 SER A O 1
ATOM 1303 N N . LEU A 1 164 ? 6.133 19.625 5.348 1.00 69.25 164 LEU A N 1
ATOM 1304 C CA . LEU A 1 164 ? 6.393 20.409 4.130 1.00 69.25 164 LEU A CA 1
ATOM 1305 C C . LEU A 1 164 ? 6.763 19.543 2.913 1.00 69.25 164 LEU A C 1
ATOM 1307 O O . LEU A 1 164 ? 6.745 20.024 1.784 1.00 69.25 164 LEU A O 1
ATOM 1311 N N . LEU A 1 165 ? 7.135 18.282 3.148 1.00 67.44 165 LEU A N 1
ATOM 1312 C CA . LEU A 1 165 ? 7.535 17.318 2.125 1.00 67.44 165 LEU A CA 1
ATOM 1313 C C . LEU A 1 165 ? 6.384 16.395 1.700 1.00 67.44 165 LEU A C 1
ATOM 1315 O O . LEU A 1 165 ? 6.562 15.575 0.800 1.00 67.44 165 LEU A O 1
ATOM 1319 N N . SER A 1 166 ? 5.223 16.489 2.352 1.00 69.94 166 SER A N 1
ATOM 1320 C CA . SER A 1 166 ? 4.085 15.628 2.053 1.00 69.94 166 SER A CA 1
ATOM 1321 C C . SER A 1 166 ? 3.333 16.125 0.827 1.00 69.94 166 SER A C 1
ATOM 1323 O O . SER A 1 166 ? 2.790 17.228 0.803 1.00 69.94 166 SER A O 1
ATOM 1325 N N . THR A 1 167 ? 3.286 15.289 -0.205 1.00 71.88 167 THR A N 1
ATOM 1326 C CA . THR A 1 167 ? 2.577 15.578 -1.459 1.00 71.88 167 THR A CA 1
ATOM 1327 C C . THR A 1 167 ? 1.200 14.913 -1.539 1.00 71.88 167 THR A C 1
ATOM 1329 O O . THR A 1 167 ? 0.427 15.217 -2.444 1.00 71.88 167 THR A O 1
ATOM 1332 N N . ALA A 1 168 ? 0.863 14.025 -0.595 1.00 78.56 168 ALA A N 1
ATOM 1333 C CA . ALA A 1 168 ? -0.351 13.206 -0.622 1.00 78.56 168 ALA A CA 1
ATOM 1334 C C . ALA A 1 168 ? -1.183 13.352 0.658 1.00 78.56 168 ALA A C 1
ATOM 1336 O O . ALA A 1 168 ? -1.262 12.444 1.488 1.00 78.56 168 ALA A O 1
ATOM 1337 N N . ILE A 1 169 ? -1.835 14.506 0.788 1.00 81.50 169 ILE A N 1
ATOM 1338 C CA . ILE A 1 169 ? -2.761 14.799 1.886 1.00 81.50 169 ILE A CA 1
ATOM 1339 C C . ILE A 1 169 ? -3.971 13.861 1.795 1.00 81.50 169 ILE A C 1
ATOM 1341 O O . ILE A 1 169 ? -4.625 13.762 0.752 1.00 81.50 169 ILE A O 1
ATOM 1345 N N . LEU A 1 170 ? -4.280 13.182 2.899 1.00 85.44 170 LEU A N 1
ATOM 1346 C CA . LEU A 1 170 ? -5.476 12.353 3.017 1.00 85.44 170 LEU A CA 1
ATOM 1347 C C . LEU A 1 170 ? -6.648 13.201 3.516 1.00 85.44 170 LEU A C 1
ATOM 1349 O O . LEU A 1 170 ? -6.539 13.910 4.516 1.00 85.44 170 LEU A O 1
ATOM 1353 N N . SER A 1 171 ? -7.790 13.114 2.832 1.00 87.75 171 SER A N 1
ATOM 1354 C CA . SER A 1 171 ? -9.013 13.777 3.288 1.00 87.75 171 SER A CA 1
ATOM 1355 C C . SER A 1 171 ? -9.601 13.069 4.512 1.00 87.75 171 SER A C 1
ATOM 1357 O O . SER A 1 171 ? -9.352 11.886 4.742 1.00 87.75 171 SER A O 1
ATOM 1359 N N . GLN A 1 172 ? -10.487 13.739 5.258 1.00 86.88 172 GLN A N 1
ATOM 1360 C CA . GLN A 1 172 ? -11.211 13.093 6.363 1.00 86.88 172 GLN A CA 1
ATOM 1361 C C . GLN A 1 172 ? -11.980 11.835 5.923 1.00 86.88 172 GLN A C 1
ATOM 1363 O O . GLN A 1 172 ? -12.144 10.900 6.703 1.00 86.88 172 GLN A O 1
ATOM 1368 N N . ASN A 1 173 ? -12.463 11.797 4.678 1.00 89.75 173 ASN A N 1
ATOM 1369 C CA . ASN A 1 173 ? -13.157 10.627 4.144 1.00 89.75 173 ASN A CA 1
ATOM 1370 C C . ASN A 1 173 ? -12.194 9.476 3.859 1.00 89.75 173 ASN A C 1
ATOM 1372 O O . ASN A 1 173 ? -12.545 8.332 4.135 1.00 89.75 173 ASN A O 1
ATOM 1376 N N . ASP A 1 174 ? -10.995 9.775 3.358 1.00 90.69 174 ASP A N 1
ATOM 1377 C CA . ASP A 1 174 ? -9.949 8.769 3.165 1.00 90.69 174 ASP A CA 1
ATOM 1378 C C . ASP A 1 174 ? -9.538 8.175 4.508 1.00 90.69 174 ASP A C 1
ATOM 1380 O O . ASP A 1 174 ? -9.554 6.964 4.668 1.00 90.69 174 ASP A O 1
ATOM 1384 N N . ILE A 1 175 ? -9.298 9.029 5.506 1.00 91.69 175 ILE A N 1
ATOM 1385 C CA . ILE A 1 175 ? -8.935 8.615 6.865 1.00 91.69 175 ILE A CA 1
ATOM 1386 C C . ILE A 1 175 ? -9.998 7.681 7.452 1.00 91.69 175 ILE A C 1
ATOM 1388 O O . ILE A 1 175 ? -9.675 6.594 7.926 1.00 91.69 175 ILE A O 1
ATOM 1392 N N . ARG A 1 176 ? -11.279 8.077 7.392 1.00 93.00 176 ARG A N 1
ATOM 1393 C CA . ARG A 1 176 ? -12.385 7.240 7.886 1.00 93.00 176 ARG A CA 1
ATOM 1394 C C . ARG A 1 176 ? -12.428 5.900 7.168 1.00 93.00 176 ARG A C 1
ATOM 1396 O O . ARG A 1 176 ? -12.597 4.883 7.831 1.00 93.00 176 ARG A O 1
ATOM 1403 N N . ARG A 1 177 ? -12.292 5.896 5.839 1.00 94.12 177 ARG A N 1
ATOM 1404 C CA . ARG A 1 177 ? -12.307 4.665 5.042 1.00 94.12 177 ARG A CA 1
ATOM 1405 C C . ARG A 1 177 ? -11.151 3.754 5.422 1.00 94.12 177 ARG A C 1
ATOM 1407 O O . ARG A 1 177 ? -11.415 2.603 5.728 1.00 94.12 177 ARG A O 1
ATOM 1414 N N . THR A 1 178 ? -9.927 4.276 5.476 1.00 95.19 178 THR A N 1
ATOM 1415 C CA . THR A 1 178 ? -8.726 3.499 5.799 1.00 95.19 178 THR A CA 1
ATOM 1416 C C . THR A 1 178 ? -8.815 2.894 7.192 1.00 95.19 178 THR A C 1
ATOM 1418 O O . THR A 1 178 ? -8.659 1.689 7.345 1.00 95.19 178 THR A O 1
ATOM 1421 N N . LEU A 1 179 ? -9.150 3.694 8.208 1.00 94.75 179 LEU A N 1
ATOM 1422 C CA . LEU A 1 179 ? -9.264 3.191 9.581 1.00 94.75 179 LEU A CA 1
ATOM 1423 C C . LEU A 1 179 ? -10.416 2.196 9.751 1.00 94.75 179 LEU A C 1
ATOM 1425 O O . LEU A 1 179 ? -10.338 1.329 10.611 1.00 94.75 179 LEU A O 1
ATOM 1429 N N . SER A 1 180 ? -11.464 2.289 8.925 1.00 95.69 180 SER A N 1
ATOM 1430 C CA . SER A 1 180 ? -12.580 1.333 8.950 1.00 95.69 180 SER A CA 1
ATOM 1431 C C . SER A 1 180 ? -12.230 -0.032 8.355 1.00 95.69 180 SER A C 1
ATOM 1433 O O . SER A 1 180 ? -13.035 -0.947 8.498 1.00 95.69 180 SER A O 1
ATOM 1435 N N . LEU A 1 181 ? -11.080 -0.172 7.681 1.00 96.44 181 LEU A N 1
ATOM 1436 C CA . LEU A 1 181 ? -10.602 -1.474 7.208 1.00 96.44 181 LEU A CA 1
ATOM 1437 C C . LEU A 1 181 ? -10.045 -2.325 8.361 1.00 96.44 181 LEU A C 1
ATOM 1439 O O . LEU A 1 181 ? -9.938 -3.535 8.208 1.00 96.44 181 LEU A O 1
ATOM 1443 N N . ARG A 1 182 ? -9.687 -1.714 9.502 1.00 96.19 182 ARG A N 1
ATOM 1444 C CA . ARG A 1 182 ? -9.196 -2.415 10.696 1.00 96.19 182 ARG A CA 1
ATOM 1445 C C . ARG A 1 182 ? -10.363 -2.907 11.542 1.00 96.19 182 ARG A C 1
ATOM 1447 O O . ARG A 1 182 ? -11.120 -2.098 12.077 1.00 96.19 182 ARG A O 1
ATOM 1454 N N . GLU A 1 183 ? -10.493 -4.222 11.690 1.00 93.50 183 GLU A N 1
ATOM 1455 C CA . GLU A 1 183 ? -11.627 -4.822 12.406 1.00 93.50 183 GLU A CA 1
ATOM 1456 C C . GLU A 1 183 ? -11.627 -4.502 13.906 1.00 93.50 183 GLU A C 1
ATOM 1458 O O . GLU A 1 183 ? -12.685 -4.469 14.535 1.00 93.50 183 GLU A O 1
ATOM 1463 N N . GLU A 1 184 ? -10.461 -4.198 14.482 1.00 91.00 184 GLU A N 1
ATOM 1464 C CA . GLU A 1 184 ? -10.348 -3.853 15.901 1.00 91.00 184 GLU A CA 1
ATOM 1465 C C . GLU A 1 184 ? -10.837 -2.430 16.215 1.00 91.00 184 GLU A C 1
ATOM 1467 O O . GLU A 1 184 ? -11.041 -2.082 17.381 1.00 91.00 184 GLU A O 1
ATOM 1472 N N . PHE A 1 185 ? -11.030 -1.582 15.198 1.00 92.25 185 PHE A N 1
ATOM 1473 C CA . PHE A 1 185 ? -11.438 -0.194 15.382 1.00 92.25 185 PHE A CA 1
ATOM 1474 C C . PHE A 1 185 ? -12.947 -0.019 15.199 1.00 92.25 185 PHE A C 1
ATOM 1476 O O . PHE A 1 185 ? -13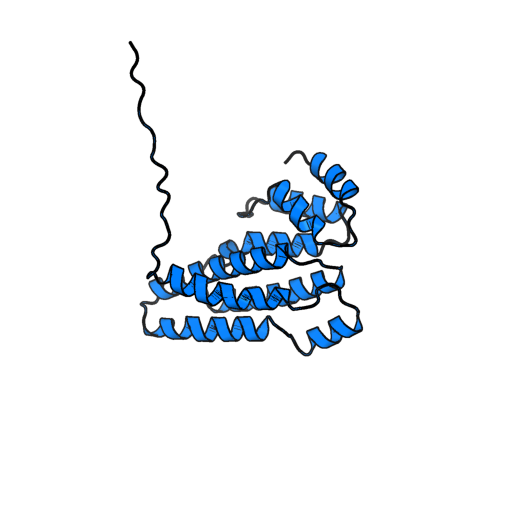.511 -0.180 14.117 1.00 92.25 185 PHE A O 1
ATOM 1483 N N . SER A 1 186 ? -13.622 0.406 16.270 1.00 90.94 186 SER A N 1
ATOM 1484 C CA . SER A 1 186 ? -15.054 0.702 16.210 1.00 90.94 186 SER A CA 1
ATOM 1485 C C . SER A 1 186 ? -15.341 1.931 15.343 1.00 90.94 186 SER A C 1
ATOM 1487 O O . SER A 1 186 ? -14.758 3.005 15.528 1.00 90.94 186 SER A O 1
ATOM 1489 N N . ARG A 1 187 ? -16.334 1.807 14.452 1.00 89.50 187 ARG A N 1
ATOM 1490 C CA . ARG A 1 187 ? -16.810 2.900 13.585 1.00 89.50 187 ARG A CA 1
ATOM 1491 C C . ARG A 1 187 ? -17.227 4.142 14.373 1.00 89.50 187 ARG A C 1
ATOM 1493 O O . ARG A 1 187 ? -17.001 5.260 13.910 1.00 89.50 187 ARG A O 1
ATOM 1500 N N . ASP A 1 188 ? -17.796 3.968 15.563 1.00 89.31 188 ASP A N 1
ATOM 1501 C CA . ASP A 1 188 ? -18.222 5.087 16.408 1.00 89.31 188 ASP A CA 1
ATOM 1502 C C . ASP A 1 188 ? -17.021 5.867 16.949 1.00 89.31 188 ASP A C 1
ATOM 1504 O O . ASP A 1 188 ? -17.005 7.100 16.906 1.00 89.31 188 ASP A O 1
ATOM 1508 N N . GLN A 1 189 ? -15.977 5.152 17.379 1.00 89.69 189 GLN A N 1
ATOM 1509 C CA . GLN A 1 189 ? -14.733 5.755 17.857 1.00 89.69 189 GLN A CA 1
ATOM 1510 C C . GLN A 1 189 ? -13.998 6.485 16.728 1.00 89.69 189 GLN A C 1
ATOM 1512 O O . GLN A 1 189 ? -13.547 7.614 16.929 1.00 89.69 189 GLN A O 1
ATOM 1517 N N . ILE A 1 190 ? -13.943 5.890 15.529 1.00 90.88 190 ILE A N 1
ATOM 1518 C CA . ILE A 1 190 ? -13.378 6.527 14.329 1.00 90.88 190 ILE A CA 1
ATOM 1519 C C . ILE A 1 190 ? -14.127 7.829 14.027 1.00 90.88 190 ILE A C 1
ATOM 1521 O O . ILE A 1 190 ? -13.516 8.887 13.873 1.00 90.88 190 ILE A O 1
ATOM 1525 N N . ASN A 1 191 ? -15.460 7.784 13.974 1.00 89.44 191 ASN A N 1
ATOM 1526 C CA . ASN A 1 191 ? -16.273 8.953 13.647 1.00 89.44 191 ASN A CA 1
ATOM 1527 C C . ASN A 1 191 ? -16.127 10.078 14.673 1.00 89.44 191 ASN A C 1
ATOM 1529 O O . ASN A 1 191 ? -16.079 11.247 14.284 1.00 89.44 191 ASN A O 1
ATOM 1533 N N . LEU A 1 192 ? -16.051 9.740 15.961 1.00 88.31 192 LEU A N 1
ATOM 1534 C CA . LEU A 1 192 ? -15.841 10.708 17.033 1.00 88.31 192 LEU A CA 1
ATOM 1535 C C . LEU A 1 192 ? -14.476 11.395 16.896 1.00 88.31 192 LEU A C 1
ATOM 1537 O O . LEU A 1 192 ? -14.402 12.623 16.871 1.00 88.31 192 LEU A O 1
ATOM 1541 N N . LYS A 1 193 ? -13.410 10.604 16.743 1.00 86.44 193 LYS A N 1
ATOM 1542 C CA . LYS A 1 193 ? -12.029 11.093 16.664 1.00 86.44 193 LYS A CA 1
ATOM 1543 C C . LYS A 1 193 ? -11.752 11.898 15.398 1.00 86.44 193 LYS A C 1
ATOM 1545 O O . LYS A 1 193 ? -11.212 12.997 15.477 1.00 86.44 193 LYS A O 1
ATOM 1550 N N . VAL A 1 194 ? -12.202 11.427 14.236 1.00 85.06 194 VAL A N 1
ATOM 1551 C CA . VAL A 1 194 ? -11.980 12.143 12.969 1.00 85.06 194 VAL A CA 1
ATOM 1552 C C . VAL A 1 194 ? -12.806 13.431 12.880 1.00 85.06 194 VAL A C 1
ATOM 1554 O O . VAL A 1 194 ? -12.405 14.358 12.191 1.00 85.06 194 VAL A O 1
ATOM 1557 N N . LYS A 1 195 ? -13.949 13.548 13.570 1.00 83.44 195 LYS A N 1
ATOM 1558 C CA . LYS A 1 195 ? -14.674 14.834 13.659 1.00 83.44 195 LYS A CA 1
ATOM 1559 C C . LYS A 1 195 ? -13.957 15.866 14.530 1.00 83.44 195 LYS A C 1
ATOM 1561 O O . LYS A 1 195 ? -14.143 17.059 14.312 1.00 83.44 195 LYS A O 1
ATOM 1566 N N . ALA A 1 196 ? -13.192 15.419 15.525 1.00 79.94 196 ALA A N 1
ATOM 1567 C CA . ALA A 1 196 ? -12.425 16.308 16.393 1.00 79.94 196 ALA A CA 1
ATOM 1568 C C . ALA A 1 196 ? -11.207 16.918 15.674 1.00 79.94 196 ALA A C 1
ATOM 1570 O O . ALA A 1 196 ? -10.747 17.995 16.053 1.00 79.94 196 ALA A O 1
ATOM 1571 N N . LEU A 1 197 ? -10.728 16.263 14.612 1.00 76.06 197 LEU A N 1
ATOM 1572 C CA . LEU A 1 197 ? -9.692 16.785 13.731 1.00 76.06 197 LEU A CA 1
ATOM 1573 C C . LEU A 1 197 ? -10.195 18.015 12.962 1.00 76.06 197 LEU A C 1
ATOM 1575 O O . LEU A 1 197 ? -11.111 17.933 12.143 1.00 76.06 197 LEU A O 1
ATOM 1579 N N . LYS A 1 198 ? -9.552 19.161 13.189 1.00 65.69 198 LYS A N 1
ATOM 1580 C CA . LYS A 1 198 ? -9.753 20.394 12.411 1.00 65.69 198 LYS A CA 1
ATOM 1581 C C . LYS A 1 198 ? -8.834 20.410 11.181 1.00 65.69 198 LYS A C 1
ATOM 1583 O O . LYS A 1 198 ? -8.017 21.317 11.049 1.00 65.69 198 LYS A O 1
ATOM 1588 N N . ILE A 1 199 ? -8.931 19.377 10.342 1.00 62.78 199 ILE A N 1
ATOM 1589 C CA . ILE A 1 199 ? -8.233 19.286 9.045 1.00 62.78 199 ILE A CA 1
ATOM 1590 C C . ILE A 1 199 ? -9.180 19.753 7.947 1.00 62.78 199 ILE A C 1
ATOM 1592 O O . ILE A 1 199 ? -10.339 19.263 7.958 1.00 62.78 199 ILE A O 1
#

InterPro domains:
  IPR048682 Conserved oligomeric Golgi complex subunit 4 [PTHR24016] (34-195)
  IPR048684 Conserved oligomeric Golgi complex subunit 4, C-terminal [PF20662] (33-176)